Protein 5AWE (pdb70)

Secondary structure (DSSP, 8-state):
-GGG--BS-----TTSBHHHHHHHHHHHT-SEEE--TTS---EEEHHHHHT----S---HHHHH-BGGG---SPP---TTS-HHHHHH--TT--SEEE--TTS--BEEEHHHHHHHHHHHTTTTS-SEEEEEEEESSTTTTT--TTSTTSEE----EEEEETTEEEE--EESTTGGGHHHHHHHTT-EEEEEEE-

InterPro domains:
  IPR000644 CBS domain [PF00571] (3-56)
  IPR000644 CBS domain [PF00571] (77-131)
  IPR000644 CBS domain [PS51371] (7-63)
  IPR000644 CBS domain [PS51371] (81-138)
  IPR000644 CBS domain [SM00116] (10-57)
  IPR000644 CBS domain [SM00116] (84-131)
  IPR046342 CBS domain superfamily [G3DSA:3.10.580.10] (1-140)
  IPR046342 CBS domain superfamily [SSF54631] (1-132)
  IPR051462 CBS domain-containing protein [PTHR48108] (2-133)

Structure (mmCIF, N/CA/C/O backbone):
data_5AWE
#
_entry.id   5AWE
#
_cell.length_a   90.800
_cell.length_b   90.800
_cell.length_c   89.750
_cell.angle_alpha   90.00
_cell.angle_beta   90.00
_cell.angle_gamma   120.00
#
_symmetry.space_group_name_H-M   'P 62 2 2'
#
loop_
_entity.id
_entity.type
_entity.pdbx_description
1 polymer 'Putative acetoin utilization protein, acetoin dehydrogenase'
2 water water
#
loop_
_atom_site.group_PDB
_atom_site.id
_atom_site.type_symbol
_atom_site.label_atom_id
_atom_site.label_alt_id
_atom_site.label_comp_id
_atom_site.label_asym_id
_atom_site.label_entity_id
_atom_site.label_seq_id
_atom_site.pdbx_PDB_ins_code
_atom_site.Cartn_x
_atom_site.Cartn_y
_atom_site.Cartn_z
_atom_site.occupancy
_atom_site.B_iso_or_equiv
_atom_site.auth_seq_id
_atom_site.auth_comp_id
_atom_site.auth_asym_id
_atom_site.auth_atom_id
_atom_site.pdbx_PDB_model_num
ATOM 9 N N . LEU A 1 2 ? 37.497 6.829 13.966 1.00 31.31 2 LEU A N 1
ATOM 10 C CA . LEU A 1 2 ? 38.692 6.609 14.760 1.00 29.41 2 LEU A CA 1
ATOM 11 C C . LEU A 1 2 ? 39.728 7.693 14.461 1.00 27.69 2 LEU A C 1
ATOM 12 O O . LEU A 1 2 ? 39.661 8.356 13.429 1.00 26.00 2 LEU A O 1
ATOM 17 N N . VAL A 1 3 ? 40.683 7.873 15.368 1.00 27.63 3 VAL A N 1
ATOM 18 C CA . VAL A 1 3 ? 41.802 8.773 15.116 1.00 27.73 3 VAL A CA 1
ATOM 19 C C . VAL A 1 3 ? 42.564 8.315 13.872 1.00 29.73 3 VAL A C 1
ATOM 20 O O . VAL A 1 3 ? 42.907 9.131 13.011 1.00 29.17 3 VAL A O 1
ATOM 24 N N . ARG A 1 4 ? 42.801 7.003 13.783 1.00 30.49 4 ARG A N 1
ATOM 25 C CA . ARG A 1 4 ? 43.388 6.371 12.597 1.00 31.40 4 ARG A CA 1
ATOM 26 C C . ARG A 1 4 ? 42.875 6.928 11.275 1.00 30.81 4 ARG A C 1
ATOM 27 O O . ARG A 1 4 ? 43.654 7.144 10.356 1.00 31.58 4 ARG A O 1
ATOM 35 N N . ASP A 1 5 ? 41.566 7.138 11.169 1.00 29.49 5 ASP A N 1
ATOM 36 C CA . ASP A 1 5 ? 40.965 7.435 9.876 1.00 29.91 5 ASP A CA 1
ATOM 37 C C . ASP A 1 5 ? 41.220 8.859 9.438 1.00 30.80 5 ASP A C 1
ATOM 38 O O . ASP A 1 5 ? 40.918 9.225 8.297 1.00 30.88 5 ASP A O 1
ATOM 43 N N . TRP A 1 6 ? 41.761 9.674 10.338 1.00 29.85 6 TRP A N 1
ATOM 44 C CA . TRP A 1 6 ? 41.921 11.083 10.027 1.00 30.03 6 TRP A CA 1
ATOM 45 C C . TRP A 1 6 ? 43.326 11.615 10.271 1.00 30.97 6 TRP A C 1
ATOM 46 O O . TRP A 1 6 ? 43.663 12.718 9.821 1.00 31.04 6 TRP A O 1
ATOM 65 N N . THR A 1 8 ? 47.434 12.113 10.042 1.00 35.19 8 THR A N 1
ATOM 66 C CA . THR A 1 8 ? 48.502 12.049 9.049 1.00 36.23 8 THR A CA 1
ATOM 67 C C . THR A 1 8 ? 49.546 11.038 9.514 1.00 36.79 8 THR A C 1
ATOM 68 O O . THR A 1 8 ? 50.069 11.141 10.624 1.00 36.34 8 THR A O 1
ATOM 72 N N . LYS A 1 9 ? 49.846 10.061 8.668 1.00 38.19 9 LYS A N 1
ATOM 73 C CA . LYS A 1 9 ? 50.765 8.997 9.053 1.00 41.59 9 LYS A CA 1
ATOM 74 C C . LYS A 1 9 ? 52.225 9.403 8.856 1.00 42.22 9 LYS A C 1
ATOM 75 O O . LYS A 1 9 ? 52.534 10.295 8.057 1.00 42.37 9 LYS A O 1
ATOM 81 N N . ASP A 1 10 ? 53.113 8.749 9.602 1.00 42.50 10 ASP A N 1
ATOM 82 C CA . ASP A 1 10 ? 54.557 8.937 9.449 1.00 43.33 10 ASP A CA 1
ATOM 83 C C . ASP A 1 10 ? 54.981 10.409 9.482 1.00 42.37 10 ASP A C 1
ATOM 84 O O . ASP A 1 10 ? 55.516 10.931 8.502 1.00 43.19 10 ASP A O 1
ATOM 89 N N . PRO A 1 11 ? 54.746 11.096 10.614 1.00 40.13 11 PRO A N 1
ATOM 90 C CA . PRO A 1 11 ? 55.121 12.508 10.726 1.00 38.02 11 PRO A CA 1
ATOM 91 C C . PRO A 1 11 ? 56.629 12.677 10.890 1.00 36.96 11 PRO A C 1
ATOM 92 O O . PRO A 1 11 ? 57.345 11.714 11.180 1.00 36.86 11 PRO A O 1
ATOM 96 N N . VAL A 1 12 ? 57.103 13.902 10.704 1.00 34.86 12 VAL A N 1
ATOM 97 C CA . VAL A 1 12 ? 58.504 14.213 10.929 1.00 35.23 12 VAL A CA 1
ATOM 98 C C . VAL A 1 12 ? 58.755 14.276 12.423 1.00 33.62 12 VAL A C 1
ATOM 99 O O . VAL A 1 12 ? 57.965 14.847 13.163 1.00 34.78 12 VAL A O 1
ATOM 103 N N . VAL A 1 13 ? 59.846 13.680 12.874 1.00 31.25 13 VAL A N 1
ATOM 104 C CA . VAL A 1 13 ? 60.189 13.771 14.277 1.00 30.79 13 VAL A CA 1
ATOM 105 C C . VAL A 1 13 ? 61.572 14.376 14.383 1.00 30.83 13 VAL A C 1
ATOM 106 O O . VAL A 1 13 ? 62.229 14.623 13.380 1.00 32.40 13 VAL A O 1
ATOM 110 N N . VAL A 1 14 ? 62.012 14.623 15.603 1.00 30.70 14 VAL A N 1
ATOM 111 C CA . VAL A 1 14 ? 63.253 15.326 15.808 1.00 31.01 14 VAL A CA 1
ATOM 112 C C . VAL A 1 14 ? 63.834 14.746 17.094 1.00 31.26 14 VAL A C 1
ATOM 113 O O . VAL A 1 14 ? 63.140 14.021 17.815 1.00 30.86 14 VAL A O 1
ATOM 117 N N . ALA A 1 15 ? 65.103 15.036 17.365 1.00 30.76 15 ALA A N 1
ATOM 118 C CA . ALA A 1 15 ? 65.750 14.562 18.584 1.00 30.34 15 ALA A CA 1
ATOM 119 C C . ALA A 1 15 ? 66.013 15.743 19.521 1.00 30.46 15 ALA A C 1
ATOM 120 O O . ALA A 1 15 ? 66.201 16.872 19.073 1.00 30.33 15 ALA A O 1
ATOM 122 N N . PRO A 1 16 ? 66.044 15.488 20.838 1.00 30.36 16 PRO A N 1
ATOM 123 C CA . PRO A 1 16 ? 66.279 16.537 21.837 1.00 30.97 16 PRO A CA 1
ATOM 124 C C . PRO A 1 16 ? 67.511 17.412 21.570 1.00 32.99 16 PRO A C 1
ATOM 125 O O . PRO A 1 16 ? 67.520 18.603 21.898 1.00 33.02 16 PRO A O 1
ATOM 129 N N . ASP A 1 17 ? 68.548 16.822 20.986 1.00 33.33 17 ASP A N 1
ATOM 130 C CA . ASP A 1 17 ? 69.787 17.547 20.744 1.00 34.17 17 ASP A CA 1
ATOM 131 C C . ASP A 1 17 ? 69.770 18.234 19.390 1.00 33.75 17 ASP A C 1
ATOM 132 O O . ASP A 1 17 ? 70.726 18.910 19.021 1.00 34.85 17 ASP A O 1
ATOM 137 N N . THR A 1 18 ? 68.686 18.059 18.646 1.00 32.06 18 THR A N 1
ATOM 138 C CA . THR A 1 18 ? 68.483 18.838 17.429 1.00 32.55 18 THR A CA 1
ATOM 139 C C . THR A 1 18 ? 68.532 20.329 17.783 1.00 32.68 18 THR A C 1
ATOM 140 O O . THR A 1 18 ? 67.899 20.766 18.744 1.00 32.29 18 THR A O 1
ATOM 144 N N . PRO A 1 19 ? 69.294 21.127 17.016 1.00 32.61 19 PRO A N 1
ATOM 145 C CA . PRO A 1 19 ? 69.372 22.563 17.315 1.00 32.42 19 PRO A CA 1
ATOM 146 C C . PRO A 1 19 ? 68.038 23.228 17.000 1.00 32.50 19 PRO A C 1
ATOM 147 O O . PRO A 1 19 ? 67.408 22.908 15.990 1.00 32.05 19 PRO A O 1
ATOM 151 N N . VAL A 1 20 ? 67.613 24.149 17.860 1.00 32.35 20 VAL A N 1
ATOM 152 C CA . VAL A 1 20 ? 66.345 24.837 17.678 1.00 33.59 20 VAL A CA 1
ATOM 153 C C . VAL A 1 20 ? 66.183 25.362 16.255 1.00 34.88 20 VAL A C 1
ATOM 154 O O . VAL A 1 20 ? 65.115 25.216 15.654 1.00 34.81 20 VAL A O 1
ATOM 158 N N . LEU A 1 21 ? 67.237 25.961 15.705 1.00 35.60 21 LEU A N 1
ATOM 159 C CA . LEU A 1 21 ? 67.115 26.594 14.394 1.00 37.45 21 LEU A CA 1
ATOM 160 C C . LEU A 1 21 ? 67.035 25.587 13.254 1.00 37.17 21 LEU A C 1
ATOM 161 O O . LEU A 1 21 ? 66.511 25.892 12.184 1.00 36.83 21 LEU A O 1
ATOM 166 N N . GLU A 1 22 ? 67.541 24.383 13.484 1.00 37.83 22 GLU A N 1
ATOM 167 C CA . GLU A 1 22 ? 67.419 23.334 12.488 1.00 39.50 22 GLU A CA 1
ATOM 168 C C . GLU A 1 22 ? 65.994 22.798 12.501 1.00 39.27 22 GLU A C 1
ATOM 169 O O . GLU A 1 22 ? 65.411 22.528 11.451 1.00 40.28 22 GLU A O 1
ATOM 175 N N . ALA A 1 23 ? 65.428 22.655 13.695 1.00 38.46 23 ALA A N 1
ATOM 176 C CA . ALA A 1 23 ? 64.058 22.182 13.830 1.00 36.86 23 ALA A CA 1
ATOM 177 C C . ALA A 1 23 ? 63.116 23.118 13.084 1.00 36.74 23 ALA A C 1
ATOM 178 O O . ALA A 1 23 ? 62.219 22.670 12.375 1.00 36.35 23 ALA A O 1
ATOM 180 N N . ILE A 1 24 ? 63.339 24.420 13.236 1.00 36.29 24 ILE A N 1
ATOM 181 C CA . ILE A 1 24 ? 62.502 25.422 12.590 1.00 37.37 24 ILE A CA 1
ATOM 182 C C . ILE A 1 24 ? 62.477 25.245 11.078 1.00 39.24 24 ILE A C 1
ATOM 183 O O . ILE A 1 24 ? 61.411 25.204 10.464 1.00 39.12 24 ILE A O 1
ATOM 188 N N . ARG A 1 25 ? 63.655 25.141 10.479 1.00 41.50 25 ARG A N 1
ATOM 189 C CA . ARG A 1 25 ? 63.753 25.012 9.036 1.00 44.92 25 ARG A CA 1
ATOM 190 C C . ARG A 1 25 ? 63.085 23.719 8.565 1.00 45.90 25 ARG A C 1
ATOM 191 O O . ARG A 1 25 ? 62.467 23.676 7.500 1.00 46.47 25 ARG A O 1
ATOM 199 N N . LEU A 1 26 ? 63.201 22.666 9.367 1.00 46.56 26 LEU A N 1
ATOM 200 C CA . LEU A 1 26 ? 62.572 21.394 9.037 1.00 46.81 26 LEU A CA 1
ATOM 201 C C . LEU A 1 26 ? 61.049 21.540 8.956 1.00 47.47 26 LEU A C 1
ATOM 202 O O . LEU A 1 26 ? 60.409 20.978 8.067 1.00 48.07 26 LEU A O 1
ATOM 207 N N . LEU A 1 27 ? 60.473 22.304 9.879 1.00 47.58 27 LEU A N 1
ATOM 208 C CA . LEU A 1 27 ? 59.033 22.547 9.882 1.00 48.67 27 LEU A CA 1
ATOM 209 C C . LEU A 1 27 ? 58.590 23.402 8.700 1.00 49.94 27 LEU A C 1
ATOM 210 O O . LEU A 1 27 ? 57.483 23.238 8.187 1.00 50.53 27 LEU A O 1
ATOM 215 N N . LYS A 1 28 ? 59.455 24.315 8.269 1.00 51.33 28 LYS A N 1
ATOM 216 C CA . LYS A 1 28 ? 59.153 25.154 7.117 1.00 52.41 28 LYS A CA 1
ATOM 217 C C . LYS A 1 28 ? 59.051 24.321 5.847 1.00 52.74 28 LYS A C 1
ATOM 218 O O . LYS A 1 28 ? 58.099 24.461 5.081 1.00 52.56 28 LYS A O 1
ATOM 224 N N . GLU A 1 29 ? 60.029 23.448 5.636 1.00 53.47 29 GLU A N 1
ATOM 225 C CA . GLU A 1 29 ? 60.193 22.788 4.347 1.00 55.50 29 GLU A CA 1
ATOM 226 C C . GLU A 1 29 ? 59.333 21.540 4.168 1.00 56.04 29 GLU A C 1
ATOM 227 O O . GLU A 1 29 ? 59.296 20.957 3.082 1.00 56.32 29 GLU A O 1
ATOM 233 N N . LYS A 1 30 ? 58.641 21.131 5.226 1.00 56.76 30 LYS A N 1
ATOM 234 C CA . LYS A 1 30 ? 57.794 19.945 5.155 1.00 56.48 30 LYS A CA 1
ATOM 235 C C . LYS A 1 30 ? 56.343 20.222 5.533 1.00 56.61 30 LYS A C 1
ATOM 236 O O . LYS A 1 30 ? 55.508 19.318 5.524 1.00 57.02 30 LYS A O 1
ATOM 242 N N . GLY A 1 31 ? 56.049 21.478 5.861 1.00 56.27 31 GLY A N 1
ATOM 243 C CA . GLY A 1 31 ? 54.668 21.923 5.925 1.00 54.88 31 GLY A CA 1
ATOM 244 C C . GLY A 1 31 ? 53.950 21.655 7.233 1.00 54.06 31 GLY A C 1
ATOM 245 O O . GLY A 1 31 ? 52.745 21.883 7.333 1.00 54.07 31 GLY A O 1
ATOM 246 N N . PHE A 1 32 ? 54.681 21.175 8.237 1.00 53.17 32 PHE A N 1
ATOM 247 C CA . PHE A 1 32 ? 54.099 20.893 9.548 1.00 51.38 32 PHE A CA 1
ATOM 248 C C . PHE A 1 32 ? 54.279 22.073 10.500 1.00 49.57 32 PHE A C 1
ATOM 249 O O . PHE A 1 32 ? 54.844 23.103 10.124 1.00 49.48 32 PHE A O 1
ATOM 257 N N . ARG A 1 33 ? 53.788 21.926 11.728 1.00 47.43 33 ARG A N 1
ATOM 258 C CA . ARG A 1 33 ? 53.752 23.040 12.671 1.00 43.65 33 ARG A CA 1
ATOM 259 C C . ARG A 1 33 ? 54.064 22.567 14.087 1.00 40.70 33 ARG A C 1
ATOM 260 O O . ARG A 1 33 ? 54.368 23.361 14.972 1.00 39.56 33 ARG A O 1
ATOM 268 N N . ARG A 1 34 ? 53.977 21.265 14.306 1.00 37.82 34 ARG A N 1
ATOM 269 C CA . ARG A 1 34 ? 54.447 20.705 15.555 1.00 35.24 34 ARG A CA 1
ATOM 270 C C . ARG A 1 34 ? 55.355 19.514 15.285 1.00 33.25 34 ARG A C 1
ATOM 271 O O . ARG A 1 34 ? 55.268 18.870 14.244 1.00 32.41 34 ARG A O 1
ATOM 279 N N . LEU A 1 35 ? 56.240 19.237 16.229 1.00 31.80 35 LEU A N 1
ATOM 280 C CA . LEU A 1 35 ? 57.306 18.280 16.000 1.00 30.45 35 LEU A CA 1
ATOM 281 C C . LEU A 1 35 ? 57.487 17.391 17.224 1.00 28.26 35 LEU A C 1
ATOM 282 O O . LEU A 1 35 ? 58.063 17.812 18.229 1.00 28.61 35 LEU A O 1
ATOM 287 N N . PRO A 1 36 ? 56.975 16.155 17.167 1.00 26.29 36 PRO A N 1
ATOM 288 C CA . PRO A 1 36 ? 57.144 15.282 18.332 1.00 26.13 36 PRO A CA 1
ATOM 289 C C . PRO A 1 36 ? 58.635 15.010 18.474 1.00 25.73 36 PRO A C 1
ATOM 290 O O . PRO A 1 36 ? 59.352 15.034 17.479 1.00 24.89 36 PRO A O 1
ATOM 294 N N . VAL A 1 37 ? 59.102 14.784 19.698 1.00 25.11 37 VAL A N 1
ATOM 295 C CA . VAL A 1 37 ? 60.524 14.574 19.935 1.00 25.70 37 VAL A CA 1
ATOM 296 C C . VAL A 1 37 ? 60.823 13.151 20.409 1.00 26.67 37 VAL A C 1
ATOM 297 O O . VAL A 1 37 ? 60.411 12.754 21.499 1.00 25.99 37 VAL A O 1
ATOM 309 N N . GLU A 1 39 ? 63.410 9.980 21.497 1.00 31.40 39 GLU A N 1
ATOM 310 C CA . GLU A 1 39 ? 64.698 9.596 22.054 1.00 33.49 39 GLU A CA 1
ATOM 311 C C . GLU A 1 39 ? 64.609 8.166 22.591 1.00 34.33 39 GLU A C 1
ATOM 312 O O . GLU A 1 39 ? 63.618 7.790 23.221 1.00 33.80 39 GLU A O 1
ATOM 318 N N . GLY A 1 40 ? 65.644 7.372 22.344 1.00 33.94 40 GLY A N 1
ATOM 319 C CA . GLY A 1 40 ? 65.616 5.995 22.796 1.00 34.60 40 GLY A CA 1
ATOM 320 C C . GLY A 1 40 ? 64.423 5.263 22.211 1.00 35.02 40 GLY A C 1
ATOM 321 O O . GLY A 1 40 ? 63.965 4.259 22.756 1.00 33.73 40 GLY A O 1
ATOM 322 N N . GLY A 1 41 ? 63.912 5.777 21.097 1.00 35.20 41 GLY A N 1
ATOM 323 C CA . GLY A 1 41 ? 62.752 5.171 20.470 1.00 35.88 41 GLY A CA 1
ATOM 324 C C . GLY A 1 41 ? 61.465 5.413 21.240 1.00 35.78 41 GLY A C 1
ATOM 325 O O . GLY A 1 41 ? 60.453 4.763 20.985 1.00 37.39 41 GLY A O 1
ATOM 326 N N . ARG A 1 42 ? 61.494 6.340 22.188 1.00 34.46 42 ARG A N 1
ATOM 327 C CA . ARG A 1 42 ? 60.275 6.718 22.880 1.00 34.10 42 ARG A CA 1
ATOM 328 C C . ARG A 1 42 ? 59.981 8.218 22.744 1.00 31.97 42 ARG A C 1
ATOM 329 O O . ARG A 1 42 ? 60.880 9.017 22.489 1.00 30.36 42 ARG A O 1
ATOM 337 N N . LEU A 1 43 ? 58.713 8.586 22.897 1.00 30.12 43 LEU A N 1
ATOM 338 C CA . LEU A 1 43 ? 58.295 9.979 22.808 1.00 28.04 43 LEU A CA 1
ATOM 339 C C . LEU A 1 43 ? 58.649 10.708 24.099 1.00 27.14 43 LEU A C 1
ATOM 340 O O . LEU A 1 43 ? 58.145 10.363 25.162 1.00 26.60 43 LEU A O 1
ATOM 345 N N . VAL A 1 44 ? 59.516 11.713 24.020 1.00 26.47 44 VAL A N 1
ATOM 346 C CA . VAL A 1 44 ? 59.992 12.364 25.239 1.00 26.26 44 VAL A CA 1
ATOM 347 C C . VAL A 1 44 ? 59.611 13.834 25.335 1.00 26.02 44 VAL A C 1
ATOM 348 O O . VAL A 1 44 ? 59.930 14.503 26.317 1.00 27.36 44 VAL A O 1
ATOM 352 N N . GLY A 1 45 ? 58.932 14.340 24.315 1.00 25.84 45 GLY A N 1
ATOM 353 C CA . GLY A 1 45 ? 58.580 15.747 24.311 1.00 24.31 45 GLY A CA 1
ATOM 354 C C . GLY A 1 45 ? 57.925 16.192 23.026 1.00 23.49 45 GLY A C 1
ATOM 355 O O . GLY A 1 45 ? 57.841 15.435 22.063 1.00 22.88 45 GLY A O 1
ATOM 356 N N . LEU A 1 46 ? 57.458 17.435 23.011 1.00 24.68 46 LEU A N 1
ATOM 357 C CA . LEU A 1 46 ? 56.765 17.979 21.853 1.00 24.67 46 LEU A CA 1
ATOM 358 C C . LEU A 1 46 ? 57.071 19.461 21.693 1.00 25.71 46 LEU A C 1
ATOM 359 O O . LEU A 1 46 ? 57.129 20.205 22.678 1.00 24.58 46 LEU A O 1
ATOM 364 N N . VAL A 1 47 ? 57.272 19.879 20.445 1.00 26.07 47 VAL A N 1
ATOM 365 C CA . VAL A 1 47 ? 57.577 21.269 20.138 1.00 26.98 47 VAL A CA 1
ATOM 366 C C . VAL A 1 47 ? 56.715 21.779 18.990 1.00 27.02 47 VAL A C 1
ATOM 367 O O . VAL A 1 47 ? 56.514 21.076 17.994 1.00 27.37 47 VAL A O 1
ATOM 371 N N . THR A 1 48 ? 56.210 23.000 19.133 1.00 26.90 48 THR A N 1
ATOM 372 C CA . THR A 1 48 ? 55.545 23.685 18.031 1.00 28.40 48 THR A CA 1
ATOM 373 C C . THR A 1 48 ? 56.458 24.730 17.383 1.00 30.21 48 THR A C 1
ATOM 374 O O . THR A 1 48 ? 57.506 25.090 17.927 1.00 29.59 48 THR A O 1
ATOM 378 N N . ASP A 1 49 ? 56.042 25.217 16.219 1.00 31.42 49 ASP A N 1
ATOM 379 C CA . ASP A 1 49 ? 56.742 26.295 15.538 1.00 32.59 49 ASP A CA 1
ATOM 380 C C . ASP A 1 49 ? 56.785 27.520 16.448 1.00 34.27 49 ASP A C 1
ATOM 381 O O . ASP A 1 49 ? 57.805 28.211 16.520 1.00 35.30 49 ASP A O 1
ATOM 386 N N . LYS A 1 50 ? 55.686 27.784 17.150 1.00 33.64 50 LYS A N 1
ATOM 387 C CA . LYS A 1 50 ? 55.661 28.870 18.126 1.00 34.82 50 LYS A CA 1
ATOM 388 C C . LYS A 1 50 ? 56.729 28.700 19.206 1.00 34.87 50 LYS A C 1
ATOM 389 O O . LYS A 1 50 ? 57.569 29.580 19.394 1.00 35.02 50 LYS A O 1
ATOM 395 N N . ASP A 1 51 ? 56.687 27.575 19.919 1.00 34.37 51 ASP A N 1
ATOM 396 C CA . ASP A 1 51 ? 57.712 27.246 20.911 1.00 35.35 51 ASP A CA 1
ATOM 397 C C . ASP A 1 51 ? 59.123 27.582 20.401 1.00 34.55 51 ASP A C 1
ATOM 398 O O . ASP A 1 51 ? 59.910 28.217 21.102 1.00 33.64 51 ASP A O 1
ATOM 403 N N . LEU A 1 52 ? 59.436 27.147 19.183 1.00 33.25 52 LEU A N 1
ATOM 404 C CA . LEU A 1 52 ? 60.75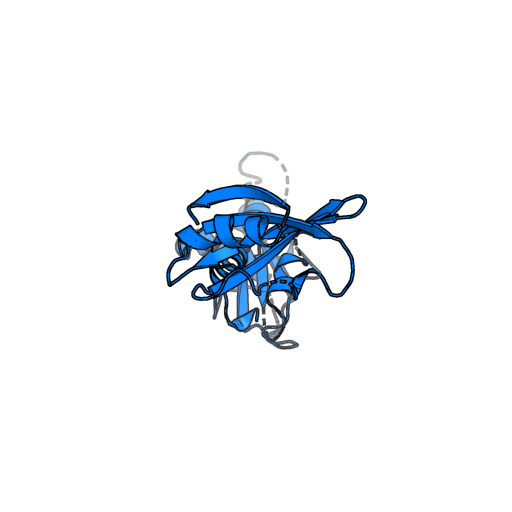7 27.369 18.611 1.00 34.45 52 LEU A CA 1
ATOM 405 C C . LEU A 1 52 ? 61.037 28.854 18.364 1.00 34.99 52 LEU A C 1
ATOM 406 O O . LEU A 1 52 ? 62.106 29.354 18.704 1.00 34.32 52 LEU A O 1
ATOM 411 N N . LYS A 1 53 ? 60.066 29.547 17.774 1.00 36.41 53 LYS A N 1
ATOM 412 C CA . LYS A 1 53 ? 60.184 30.970 17.468 1.00 37.47 53 LYS A CA 1
ATOM 413 C C . LYS A 1 53 ? 60.268 31.844 18.720 1.00 39.16 53 LYS A C 1
ATOM 414 O O . LYS A 1 53 ? 61.052 32.791 18.763 1.00 39.03 53 LYS A O 1
ATOM 420 N N . ASP A 1 54 ? 59.459 31.533 19.730 1.00 40.42 54 ASP A N 1
ATOM 421 C CA . ASP A 1 54 ? 59.399 32.353 20.940 1.00 43.28 54 ASP A CA 1
ATOM 422 C C . ASP A 1 54 ? 60.476 31.978 21.952 1.00 44.36 54 ASP A C 1
ATOM 423 O O . ASP A 1 54 ? 60.499 32.504 23.067 1.00 43.97 54 ASP A O 1
ATOM 428 N N . ALA A 1 55 ? 61.361 31.065 21.561 1.00 45.42 55 ALA A N 1
ATOM 429 C CA . ALA A 1 55 ? 62.434 30.615 22.439 1.00 48.09 55 ALA A CA 1
ATOM 430 C C . ALA A 1 55 ? 63.204 31.805 22.995 1.00 50.30 55 ALA A C 1
ATOM 431 O O . ALA A 1 55 ? 63.603 32.694 22.245 1.00 49.93 55 ALA A O 1
ATOM 441 N N . PRO A 1 57 ? 66.624 32.262 25.330 1.00 58.75 57 PRO A N 1
ATOM 442 C CA . PRO A 1 57 ? 67.798 31.697 26.013 1.00 59.10 57 PRO A CA 1
ATOM 443 C C . PRO A 1 57 ? 67.898 32.083 27.488 1.00 59.55 57 PRO A C 1
ATOM 444 O O . PRO A 1 57 ? 68.582 31.347 28.235 1.00 60.07 57 PRO A O 1
ATOM 448 N N . LEU A 1 63 ? 71.932 41.244 27.017 1.00 49.30 63 LEU A N 1
ATOM 449 C CA . LEU A 1 63 ? 72.440 40.650 25.747 1.00 49.31 63 LEU A CA 1
ATOM 450 C C . LEU A 1 63 ? 72.437 41.658 24.607 1.00 48.96 63 LEU A C 1
ATOM 451 O O . LEU A 1 63 ? 71.547 42.505 24.515 1.00 49.04 63 LEU A O 1
ATOM 456 N N . SER A 1 64 ? 73.432 41.542 23.732 1.00 48.56 64 SER A N 1
ATOM 457 C CA . SER A 1 64 ? 73.431 42.244 22.454 1.00 46.84 64 SER A CA 1
ATOM 458 C C . SER A 1 64 ? 72.808 41.351 21.388 1.00 46.33 64 SER A C 1
ATOM 459 O O . SER A 1 64 ? 72.388 40.225 21.673 1.00 45.91 64 SER A O 1
ATOM 462 N N . VAL A 1 65 ? 72.765 41.853 20.157 1.00 45.04 65 VAL A N 1
ATOM 463 C CA . VAL A 1 65 ? 72.202 41.100 19.048 1.00 44.20 65 VAL A CA 1
ATOM 464 C C . VAL A 1 65 ? 72.932 39.779 18.787 1.00 44.66 65 VAL A C 1
ATOM 465 O O . VAL A 1 65 ? 72.301 38.802 18.383 1.00 43.86 65 VAL A O 1
ATOM 469 N N . TRP A 1 66 ? 74.246 39.737 19.015 1.00 45.43 66 TRP A N 1
ATOM 470 C CA . TRP A 1 66 ? 75.000 38.494 18.804 1.00 46.77 66 TRP A CA 1
ATOM 471 C C . TRP A 1 66 ? 75.077 37.560 19.978 1.00 46.33 66 TRP A C 1
ATOM 472 O O . TRP A 1 66 ? 75.172 36.356 19.790 1.00 47.09 66 TRP A O 1
ATOM 483 N N . GLU A 1 67 ? 75.076 38.096 21.189 1.00 46.20 67 GLU A N 1
ATOM 484 C CA . GLU A 1 67 ? 75.035 37.221 22.342 1.00 47.36 67 GLU A CA 1
ATOM 485 C C . GLU A 1 67 ? 73.746 36.423 22.177 1.00 46.78 67 GLU A C 1
ATOM 486 O O . GLU A 1 67 ? 73.740 35.196 22.279 1.00 45.81 67 GLU A O 1
ATOM 500 N N . ASN A 1 69 ? 72.015 36.007 19.316 1.00 42.90 69 ASN A N 1
ATOM 501 C CA . ASN A 1 69 ? 72.119 35.214 18.099 1.00 40.94 69 ASN A CA 1
ATOM 502 C C . ASN A 1 69 ? 72.959 33.953 18.332 1.00 39.75 69 ASN A C 1
ATOM 503 O O . ASN A 1 69 ? 72.642 32.876 17.835 1.00 39.06 69 ASN A O 1
ATOM 508 N N . TYR A 1 70 ? 74.033 34.107 19.095 1.00 38.82 70 TYR A N 1
ATOM 509 C CA . TYR A 1 70 ? 74.919 33.010 19.438 1.00 38.59 70 TYR A CA 1
ATOM 510 C C . TYR A 1 70 ? 74.158 32.025 20.310 1.00 38.20 70 TYR A C 1
ATOM 511 O O . TYR A 1 70 ? 74.331 30.809 20.207 1.00 38.86 70 TYR A O 1
ATOM 520 N N . LEU A 1 71 ? 73.309 32.562 21.175 1.00 38.01 71 LEU A N 1
ATOM 521 C CA . LEU A 1 71 ? 72.560 31.732 22.098 1.00 36.65 71 LEU A CA 1
ATOM 522 C C . LEU A 1 71 ? 71.482 30.899 21.407 1.00 35.01 71 LEU A C 1
ATOM 523 O O . LEU A 1 71 ? 71.315 29.722 21.732 1.00 34.33 71 LEU A O 1
ATOM 528 N N . LEU A 1 72 ? 70.767 31.497 20.455 1.00 33.21 72 LEU A N 1
ATOM 529 C CA . LEU A 1 72 ? 69.758 30.762 19.695 1.00 33.16 72 LEU A CA 1
ATOM 530 C C . LEU A 1 72 ? 70.447 29.665 18.896 1.00 33.18 72 LEU A C 1
ATOM 531 O O . LEU A 1 72 ? 69.954 28.545 18.797 1.00 33.37 72 LEU A O 1
ATOM 536 N N . ALA A 1 73 ? 71.607 30.002 18.344 1.00 34.44 73 ALA A N 1
ATOM 537 C CA . ALA A 1 73 ? 72.349 29.098 17.477 1.00 33.66 73 ALA A CA 1
ATOM 538 C C . ALA A 1 73 ? 72.667 27.796 18.190 1.00 33.82 73 ALA A C 1
ATOM 539 O O . ALA A 1 73 ? 72.775 26.746 17.556 1.00 34.73 73 ALA A O 1
ATOM 541 N N . LYS A 1 74 ? 72.813 27.861 19.509 1.00 32.98 74 LYS A N 1
ATOM 542 C CA . LYS A 1 74 ? 73.207 26.688 20.274 1.00 32.93 74 LYS A CA 1
ATOM 543 C C . LYS A 1 74 ? 72.088 26.096 21.136 1.00 32.76 74 LYS A C 1
ATOM 544 O O . LYS A 1 74 ? 72.237 25.008 21.696 1.00 32.87 74 LYS A O 1
ATOM 550 N N . LEU A 1 75 ? 70.969 26.803 21.245 1.00 31.20 75 LEU A N 1
ATOM 551 C CA . LEU A 1 75 ? 69.833 26.273 21.992 1.00 31.24 75 LEU A CA 1
ATOM 552 C C . LEU A 1 75 ? 69.348 24.988 21.310 1.00 30.19 75 LEU A C 1
ATOM 553 O O . LEU A 1 75 ? 69.220 24.939 20.086 1.00 29.16 75 LEU A O 1
ATOM 558 N N . THR A 1 76 ? 69.096 23.950 22.106 1.00 30.33 76 THR A N 1
ATOM 559 C CA . THR A 1 76 ? 68.621 22.669 21.576 1.00 29.55 76 THR A CA 1
ATOM 560 C C . THR A 1 76 ? 67.139 22.436 21.867 1.00 28.81 76 THR A C 1
ATOM 561 O O . THR A 1 76 ? 66.583 23.011 22.801 1.00 28.26 76 THR A O 1
ATOM 565 N N . VAL A 1 77 ? 66.515 21.581 21.061 1.00 28.97 77 VAL A N 1
ATOM 566 C CA . VAL A 1 77 ? 65.105 21.216 21.228 1.00 29.12 77 VAL A CA 1
ATOM 567 C C . VAL A 1 77 ? 64.762 20.786 22.656 1.00 29.25 77 VAL A C 1
ATOM 568 O O . VAL A 1 77 ? 63.670 21.067 23.154 1.00 27.46 77 VAL A O 1
ATOM 572 N N . ARG A 1 78 ? 65.704 20.118 23.316 1.00 30.93 78 ARG A N 1
ATOM 573 C CA . ARG A 1 78 ? 65.481 19.625 24.668 1.00 32.28 78 ARG A CA 1
ATOM 574 C C . ARG A 1 78 ? 65.124 20.737 25.647 1.00 32.82 78 ARG A C 1
ATOM 575 O O . ARG A 1 78 ? 64.364 20.517 26.584 1.00 32.53 78 ARG A O 1
ATOM 583 N N . GLU A 1 79 ? 65.668 21.929 25.418 1.00 33.84 79 GLU A N 1
ATOM 584 C CA . GLU A 1 79 ? 65.520 23.043 26.350 1.00 34.61 79 GLU A CA 1
ATOM 585 C C . GLU A 1 79 ? 64.193 23.777 26.198 1.00 34.63 79 GLU A C 1
ATOM 586 O O . GLU A 1 79 ? 63.836 24.610 27.035 1.00 35.21 79 GLU A O 1
ATOM 592 N N . VAL A 1 80 ? 63.458 23.473 25.134 1.00 32.91 80 VAL A N 1
ATOM 593 C CA . VAL A 1 80 ? 62.201 24.168 24.874 1.00 30.45 80 VAL A CA 1
ATOM 594 C C . VAL A 1 80 ? 61.011 23.227 24.674 1.00 28.31 80 VAL A C 1
ATOM 595 O O . VAL A 1 80 ? 59.876 23.682 24.546 1.00 27.87 80 VAL A O 1
ATOM 607 N N . ALA A 1 82 ? 57.995 20.485 25.279 1.00 22.24 82 ALA A N 1
ATOM 608 C CA . ALA A 1 82 ? 56.976 20.391 26.318 1.00 21.75 82 ALA A CA 1
ATOM 609 C C . ALA A 1 82 ? 56.830 18.952 26.758 1.00 23.13 82 ALA A C 1
ATOM 610 O O . ALA A 1 82 ? 56.917 18.035 25.938 1.00 21.05 82 ALA A O 1
ATOM 612 N N . ARG A 1 83 ? 56.619 18.759 28.055 1.00 23.56 83 ARG A N 1
ATOM 613 C CA . ARG A 1 83 ? 56.208 17.466 28.572 1.00 26.43 83 ARG A CA 1
ATOM 614 C C . ARG A 1 83 ? 55.467 17.607 29.899 1.00 28.37 83 ARG A C 1
ATOM 615 O O . ARG A 1 83 ? 55.557 18.630 30.577 1.00 29.00 83 ARG A O 1
ATOM 623 N N . PRO A 1 84 ? 54.692 16.582 30.268 1.00 29.31 84 PRO A N 1
ATOM 624 C CA . PRO A 1 84 ? 54.538 15.366 29.459 1.00 30.14 84 PRO A CA 1
ATOM 625 C C . PRO A 1 84 ? 53.660 15.649 28.235 1.00 30.43 84 PRO A C 1
ATOM 626 O O . PRO A 1 84 ? 52.825 16.556 28.259 1.00 30.49 84 PRO A O 1
ATOM 630 N N . VAL A 1 85 ? 53.859 14.889 27.163 1.00 30.79 85 VAL A N 1
ATOM 631 C CA . VAL A 1 85 ? 53.110 15.115 25.929 1.00 31.70 85 VAL A CA 1
ATOM 632 C C . VAL A 1 85 ? 51.713 14.501 26.010 1.00 31.64 85 VAL A C 1
ATOM 633 O O . VAL A 1 85 ? 51.558 13.357 26.425 1.00 32.53 85 VAL A O 1
ATOM 637 N N . VAL A 1 86 ? 50.698 15.260 25.612 1.00 32.14 86 VAL A N 1
ATOM 638 C CA . VAL A 1 86 ? 49.344 14.722 25.560 1.00 33.97 86 VAL A CA 1
ATOM 639 C C . VAL A 1 86 ? 49.151 14.017 24.220 1.00 35.11 86 VAL A C 1
ATOM 640 O O . VAL A 1 86 ? 49.418 14.590 23.162 1.00 35.82 86 VAL A O 1
ATOM 644 N N . THR A 1 87 ? 48.690 12.770 24.271 1.00 35.89 87 THR A N 1
ATOM 645 C CA . THR A 1 87 ? 48.539 11.962 23.068 1.00 35.22 87 THR A CA 1
ATOM 646 C C . THR A 1 87 ? 47.168 11.277 23.011 1.00 35.04 87 THR A C 1
ATOM 647 O O . THR A 1 87 ? 46.418 11.288 23.984 1.00 36.12 87 THR A O 1
ATOM 651 N N . VAL A 1 88 ? 46.847 10.704 21.855 1.00 33.99 88 VAL A N 1
ATOM 652 C CA . VAL A 1 88 ? 45.688 9.830 21.706 1.00 33.62 88 VAL A CA 1
ATOM 653 C C . VAL A 1 88 ? 46.092 8.523 21.045 1.00 33.74 88 VAL A C 1
ATOM 654 O O . VAL A 1 88 ? 47.039 8.481 20.251 1.00 33.82 88 VAL A O 1
ATOM 658 N N . GLU A 1 89 ? 45.360 7.461 21.363 1.00 34.18 89 GLU A N 1
ATOM 659 C CA . GLU A 1 89 ? 45.593 6.164 20.741 1.00 36.00 89 GLU A CA 1
ATOM 660 C C . GLU A 1 89 ? 44.994 6.163 19.341 1.00 35.40 89 GLU A C 1
ATOM 661 O O . GLU A 1 89 ? 43.938 6.745 19.110 1.00 35.20 89 GLU A O 1
ATOM 667 N N . ALA A 1 90 ? 45.677 5.516 18.406 1.00 36.13 90 ALA A N 1
ATOM 668 C CA . ALA A 1 90 ? 45.195 5.436 17.033 1.00 36.86 90 ALA A CA 1
ATOM 669 C C . ALA A 1 90 ? 43.754 4.910 16.983 1.00 36.56 90 ALA A C 1
ATOM 670 O O . ALA A 1 90 ? 42.934 5.390 16.197 1.00 37.43 90 ALA A O 1
ATOM 672 N N . ASP A 1 91 ? 43.453 3.935 17.835 1.00 35.12 91 ASP A N 1
ATOM 673 C CA . ASP A 1 91 ? 42.170 3.243 17.794 1.00 35.11 91 ASP A CA 1
ATOM 674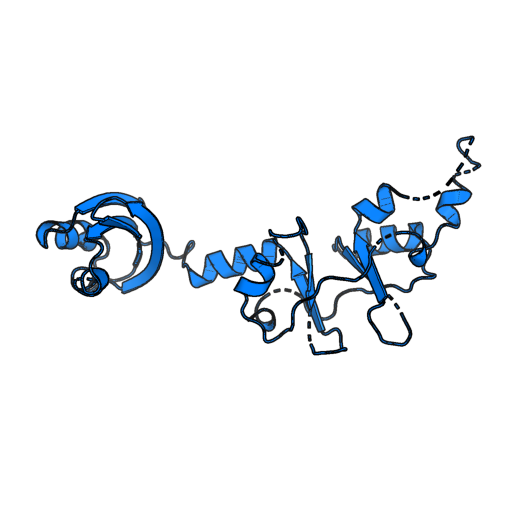 C C . ASP A 1 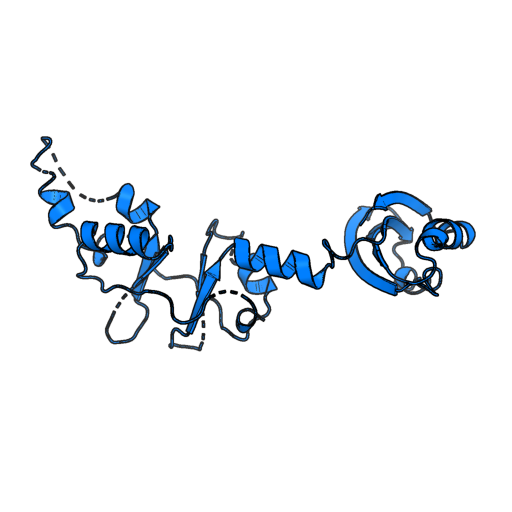91 ? 41.110 3.945 18.616 1.00 33.13 91 ASP A C 1
ATOM 675 O O . ASP A 1 91 ? 40.035 3.403 18.832 1.00 34.54 91 ASP A O 1
ATOM 680 N N . ALA A 1 92 ? 41.412 5.145 19.088 1.00 31.97 92 ALA A N 1
ATOM 681 C CA . ALA A 1 92 ? 40.456 5.895 19.892 1.00 29.30 92 ALA A CA 1
ATOM 682 C C . ALA A 1 92 ? 39.395 6.545 19.016 1.00 28.68 92 ALA A C 1
ATOM 683 O O . ALA A 1 92 ? 39.598 6.744 17.811 1.00 28.51 92 ALA A O 1
ATOM 685 N N . PRO A 1 93 ? 38.227 6.857 19.601 1.00 27.72 93 PRO A N 1
ATOM 686 C CA . PRO A 1 93 ? 37.206 7.496 18.766 1.00 25.66 93 PRO A CA 1
ATOM 687 C C . PRO A 1 93 ? 37.688 8.895 18.387 1.00 24.02 93 PRO A C 1
ATOM 688 O O . PRO A 1 93 ? 38.355 9.566 19.176 1.00 24.13 93 PRO A O 1
ATOM 692 N N . LEU A 1 94 ? 37.366 9.320 17.172 1.00 21.88 94 LEU A N 1
ATOM 693 C CA . LEU A 1 94 ? 37.775 10.622 16.695 1.00 21.15 94 LEU A CA 1
ATOM 694 C C . LEU A 1 94 ? 37.477 11.683 17.764 1.00 22.02 94 LEU A C 1
ATOM 695 O O . LEU A 1 94 ? 38.324 12.539 18.035 1.00 21.06 94 LEU A O 1
ATOM 700 N N . GLU A 1 95 ? 36.302 11.593 18.393 1.00 22.64 95 GLU A N 1
ATOM 701 C CA . GLU A 1 95 ? 35.832 12.611 19.347 1.00 24.55 95 GLU A CA 1
ATOM 702 C C . GLU A 1 95 ? 36.771 12.821 20.542 1.00 25.58 95 GLU A C 1
ATOM 703 O O . GLU A 1 95 ? 36.766 13.887 21.167 1.00 26.23 95 GLU A O 1
ATOM 709 N N . LYS A 1 96 ? 37.573 11.812 20.860 1.00 26.04 96 LYS A N 1
ATOM 710 C CA . LYS A 1 96 ? 38.503 11.916 21.977 1.00 28.59 96 LYS A CA 1
ATOM 711 C C . LYS A 1 96 ? 39.577 12.957 21.664 1.00 28.01 96 LYS A C 1
ATOM 712 O O . LYS A 1 96 ? 39.976 13.739 22.526 1.00 28.90 96 LYS A O 1
ATOM 718 N N . ALA A 1 97 ? 40.032 12.970 20.418 1.00 27.55 97 ALA A N 1
ATOM 719 C CA . ALA A 1 97 ? 41.046 13.921 20.003 1.00 26.94 97 ALA A CA 1
ATOM 720 C C . ALA A 1 97 ? 40.504 15.335 20.161 1.00 27.78 97 ALA A C 1
ATOM 721 O O . ALA A 1 97 ? 41.178 16.202 20.722 1.00 28.48 97 ALA A O 1
ATOM 723 N N . ALA A 1 98 ? 39.286 15.564 19.675 1.00 26.29 98 ALA A N 1
ATOM 724 C CA . ALA A 1 98 ? 38.694 16.898 19.734 1.00 26.83 98 ALA A CA 1
ATOM 725 C C . ALA A 1 98 ? 38.595 17.354 21.182 1.00 25.98 98 ALA A C 1
ATOM 726 O O . ALA A 1 98 ? 38.820 18.526 21.491 1.00 26.16 98 ALA A O 1
ATOM 728 N N . LEU A 1 99 ? 38.265 16.416 22.063 1.00 25.86 99 LEU A N 1
ATOM 729 C CA . LEU A 1 99 ? 38.123 16.719 23.476 1.00 27.31 99 LEU A CA 1
ATOM 730 C C . LEU A 1 99 ? 39.458 17.143 24.054 1.00 28.44 99 LEU A C 1
ATOM 731 O O . LEU A 1 99 ? 39.549 18.178 24.7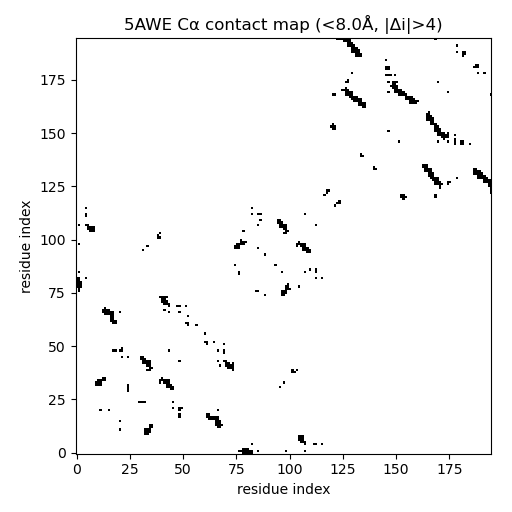14 1.00 27.48 99 LEU A O 1
ATOM 736 N N . LEU A 1 100 ? 40.494 16.353 23.789 1.00 29.11 100 LEU A N 1
ATOM 737 C CA . LEU A 1 100 ? 41.829 16.680 24.268 1.00 31.51 100 LEU A CA 1
ATOM 738 C C . LEU A 1 100 ? 42.304 18.026 23.727 1.00 33.77 100 LEU A C 1
ATOM 739 O O . LEU A 1 100 ? 42.843 18.845 24.475 1.00 34.67 100 LEU A O 1
ATOM 752 N N . GLU A 1 102 ? 40.588 20.629 22.710 1.00 39.85 102 GLU A N 1
ATOM 753 C CA . GLU A 1 102 ? 39.822 21.778 23.193 1.00 41.98 102 GLU A CA 1
ATOM 754 C C . GLU A 1 102 ? 40.079 22.018 24.669 1.00 43.00 102 GLU A C 1
ATOM 755 O O . GLU A 1 102 ? 40.143 23.159 25.120 1.00 42.70 102 GLU A O 1
ATOM 761 N N . GLU A 1 103 ? 40.225 20.934 25.419 1.00 45.12 103 GLU A N 1
ATOM 762 C CA . GLU A 1 103 ? 40.468 21.035 26.847 1.00 47.90 103 GLU A CA 1
ATOM 763 C C . GLU A 1 103 ? 41.765 21.805 27.082 1.00 49.10 103 GLU A C 1
ATOM 764 O O . GLU A 1 103 ? 41.814 22.734 27.892 1.00 49.49 103 GLU A O 1
ATOM 770 N N . ARG A 1 104 ? 42.806 21.428 26.345 1.00 49.23 104 ARG A N 1
ATOM 771 C CA . ARG A 1 104 ? 44.151 21.892 26.639 1.00 48.32 104 ARG A CA 1
ATOM 772 C C . ARG A 1 104 ? 44.694 22.884 25.623 1.00 48.57 104 ARG A C 1
ATOM 773 O O . ARG A 1 104 ? 45.898 23.111 25.559 1.00 49.04 104 ARG A O 1
ATOM 781 N N . LYS A 1 105 ? 43.803 23.476 24.833 1.00 48.52 105 LYS A N 1
ATOM 782 C CA . LYS A 1 105 ? 44.151 24.630 24.006 1.00 48.49 105 LYS A CA 1
ATOM 783 C C . LYS A 1 105 ? 45.041 24.285 22.817 1.00 47.45 105 LYS A C 1
ATOM 784 O O . LYS A 1 105 ? 45.473 25.175 22.084 1.00 47.45 105 LYS A O 1
ATOM 790 N N . ILE A 1 106 ? 45.306 22.996 22.625 1.00 46.01 106 ILE A N 1
ATOM 791 C CA . ILE A 1 106 ? 46.274 22.540 21.631 1.00 45.73 106 ILE A CA 1
ATOM 792 C C . ILE A 1 106 ? 45.673 22.401 20.231 1.00 44.83 106 ILE A C 1
ATOM 793 O O . ILE A 1 106 ? 44.472 22.183 20.078 1.00 44.89 106 ILE A O 1
ATOM 798 N N . GLY A 1 107 ? 46.517 22.514 19.209 1.00 43.31 107 GLY A N 1
ATOM 799 C CA . GLY A 1 107 ? 46.042 22.372 17.844 1.00 41.49 107 GLY A CA 1
ATOM 800 C C . GLY A 1 107 ? 46.463 21.066 17.195 1.00 41.08 107 GLY A C 1
ATOM 801 O O . GLY A 1 107 ? 46.112 20.791 16.047 1.00 40.88 107 GLY A O 1
ATOM 802 N N . GLY A 1 108 ? 47.223 20.259 17.926 1.00 39.51 108 GLY A N 1
ATOM 803 C CA . GLY A 1 108 ? 47.784 19.057 17.344 1.00 38.31 108 GLY A CA 1
ATOM 804 C C . GLY A 1 108 ? 48.055 18.006 18.398 1.00 38.21 108 GLY A C 1
ATOM 805 O O . GLY A 1 108 ? 48.167 18.320 19.584 1.00 39.06 108 GLY A O 1
ATOM 806 N N . LEU A 1 109 ? 48.169 16.754 17.969 1.00 36.29 109 LEU A N 1
ATOM 807 C CA . LEU A 1 109 ? 48.185 15.641 18.905 1.00 33.50 109 LEU A CA 1
ATOM 808 C C . LEU A 1 109 ? 48.935 14.442 18.334 1.00 32.85 109 LEU A C 1
ATOM 809 O O . LEU A 1 109 ? 48.560 13.897 17.292 1.00 31.97 109 LEU A O 1
ATOM 814 N N . PRO A 1 110 ? 50.020 14.028 18.993 1.00 31.91 110 PRO A N 1
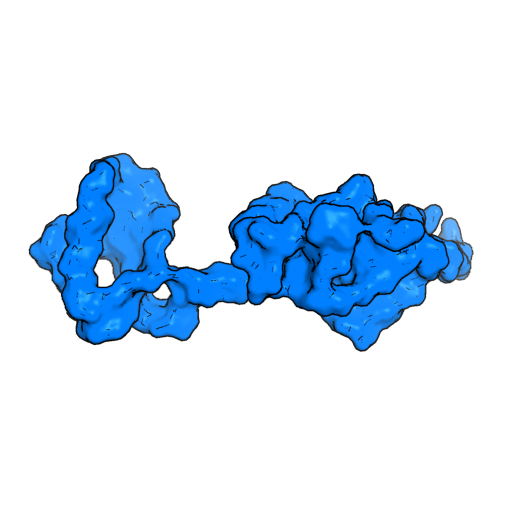ATOM 815 C CA . PRO A 1 110 ? 50.746 12.869 18.470 1.00 32.68 110 PRO A CA 1
ATOM 816 C C . PRO A 1 110 ? 49.827 11.649 18.594 1.00 32.39 110 PRO A C 1
ATOM 817 O O . PRO A 1 110 ? 49.113 11.509 19.588 1.00 32.57 110 PRO A O 1
ATOM 821 N N . VAL A 1 111 ? 49.828 10.780 17.591 1.00 32.03 111 VAL A N 1
ATOM 822 C CA . VAL A 1 111 ? 48.986 9.598 17.657 1.00 32.88 111 VAL A CA 1
ATOM 823 C C . VAL A 1 111 ? 49.842 8.380 17.934 1.00 33.79 111 VAL A C 1
ATOM 824 O O . VAL A 1 111 ? 50.889 8.183 17.317 1.00 33.57 111 VAL A O 1
ATOM 836 N N . GLU A 1 113 ? 50.328 4.083 19.194 1.00 43.12 113 GLU A N 1
ATOM 837 C CA . GLU A 1 113 ? 49.856 2.752 19.551 1.00 45.78 113 GLU A CA 1
ATOM 838 C C . GLU A 1 113 ? 50.613 2.307 20.800 1.00 47.42 113 GLU A C 1
ATOM 839 O O . GLU A 1 113 ? 51.744 1.816 20.730 1.00 47.19 113 GLU A O 1
ATOM 845 N N . GLY A 1 114 ? 49.985 2.506 21.952 1.00 48.80 114 GLY A N 1
ATOM 846 C CA . GLY A 1 114 ? 50.698 2.337 23.199 1.00 50.22 114 GLY A CA 1
ATOM 847 C C . GLY A 1 114 ? 51.923 3.229 23.241 1.00 51.61 114 GLY A C 1
ATOM 848 O O . GLY A 1 114 ? 51.819 4.454 23.320 1.00 51.19 114 GLY A O 1
ATOM 849 N N . GLU A 1 115 ? 53.094 2.608 23.183 1.00 52.66 115 GLU A N 1
ATOM 850 C CA . GLU A 1 115 ? 54.346 3.334 23.312 1.00 52.83 115 GLU A CA 1
ATOM 851 C C . GLU A 1 115 ? 54.873 3.786 21.951 1.00 51.71 115 GLU A C 1
ATOM 852 O O . GLU A 1 115 ? 55.709 4.686 21.875 1.00 51.94 115 GLU A O 1
ATOM 858 N N . ARG A 1 116 ? 54.382 3.171 20.878 1.00 49.44 116 ARG A N 1
ATOM 859 C CA . ARG A 1 116 ? 54.838 3.518 19.532 1.00 47.78 116 ARG A CA 1
ATOM 860 C C . ARG A 1 116 ? 54.121 4.730 18.919 1.00 47.25 116 ARG A C 1
ATOM 861 O O . ARG A 1 116 ? 52.966 5.009 19.247 1.00 47.49 116 ARG A O 1
ATOM 869 N N . LEU A 1 117 ? 54.808 5.4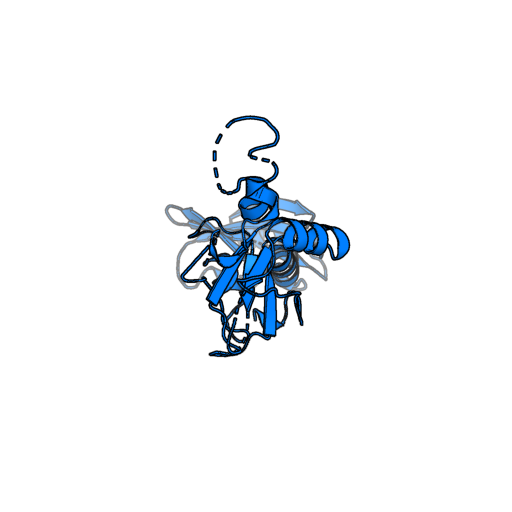36 18.021 1.00 45.41 117 LEU A N 1
ATOM 870 C CA . LEU A 1 117 ? 54.245 6.606 17.345 1.00 42.90 117 LEU A CA 1
ATOM 871 C C . LEU A 1 117 ? 53.859 6.248 15.913 1.00 41.83 117 LEU A C 1
ATOM 872 O O . LEU A 1 117 ? 54.699 5.780 15.140 1.00 41.67 117 LEU A O 1
ATOM 877 N N . VAL A 1 118 ? 52.593 6.475 15.560 1.00 39.27 118 VAL A N 1
ATOM 878 C CA . VAL A 1 118 ? 52.085 6.081 14.249 1.00 38.22 118 VAL A CA 1
ATOM 879 C C . VAL A 1 118 ? 51.627 7.246 13.374 1.00 38.01 118 VAL A C 1
ATOM 880 O O . VAL A 1 118 ? 51.496 7.104 12.157 1.00 38.63 118 VAL A O 1
ATOM 884 N N . GLY A 1 119 ? 51.382 8.398 13.985 1.00 37.18 119 GLY A N 1
ATOM 885 C CA . GLY A 1 119 ? 51.011 9.560 13.201 1.00 35.60 119 GLY A CA 1
ATOM 886 C C . GLY A 1 119 ? 50.686 10.797 14.017 1.00 34.94 119 GLY A C 1
ATOM 887 O O . GLY A 1 119 ? 51.008 10.896 15.205 1.00 34.05 119 GLY A O 1
ATOM 888 N N . ILE A 1 120 ? 50.037 11.755 13.369 1.00 33.58 120 ILE A N 1
ATOM 889 C CA . ILE A 1 120 ? 49.690 12.991 14.037 1.00 31.46 120 ILE A CA 1
ATOM 890 C C . ILE A 1 120 ? 48.326 13.487 13.550 1.00 30.20 120 ILE A C 1
ATOM 891 O O . ILE A 1 120 ? 48.035 13.451 12.355 1.00 31.08 120 ILE A O 1
ATOM 896 N N . ILE A 1 121 ? 47.481 13.924 14.477 1.00 28.68 121 ILE A N 1
ATOM 897 C CA . ILE A 1 121 ? 46.157 14.427 14.113 1.00 27.39 121 ILE A CA 1
ATOM 898 C C . ILE A 1 121 ? 45.966 15.864 14.601 1.00 28.54 121 ILE A C 1
ATOM 899 O O . ILE A 1 121 ? 46.270 16.196 15.756 1.00 29.04 121 ILE A O 1
ATOM 904 N N . THR A 1 122 ? 45.474 16.723 13.715 1.00 27.69 122 THR A N 1
ATOM 905 C CA . THR A 1 122 ? 45.373 18.143 14.029 1.00 26.56 122 THR A CA 1
ATOM 906 C C . THR A 1 122 ? 43.926 18.603 14.075 1.00 24.36 122 THR A C 1
ATOM 907 O O . THR A 1 122 ? 43.005 17.833 13.781 1.00 24.36 122 THR A O 1
ATOM 911 N N . VAL A 1 123 ? 43.740 19.868 14.441 1.00 22.50 123 VAL A N 1
ATOM 912 C CA . VAL A 1 123 ? 42.415 20.468 14.507 1.00 23.68 123 VAL A CA 1
ATOM 913 C C . VAL A 1 123 ? 41.710 20.459 13.159 1.00 24.42 123 VAL A C 1
ATOM 914 O O . VAL A 1 123 ? 40.501 20.255 13.102 1.00 27.27 123 VAL A O 1
ATOM 918 N N . THR A 1 124 ? 42.444 20.648 12.069 1.00 24.08 124 THR A N 1
ATOM 919 C CA . THR A 1 124 ? 41.780 20.659 10.771 1.00 25.96 124 THR A CA 1
ATOM 920 C C . THR A 1 124 ? 41.420 19.243 10.324 1.00 25.02 124 THR A C 1
ATOM 921 O O . THR A 1 124 ? 40.515 19.065 9.510 1.00 25.15 124 THR A O 1
ATOM 925 N N . ASP A 1 125 ? 42.111 18.237 10.862 1.00 24.80 125 ASP A N 1
ATOM 926 C CA . ASP A 1 125 ? 41.753 16.846 10.576 1.00 23.72 125 ASP A CA 1
ATOM 927 C C . ASP A 1 125 ? 40.433 16.526 11.267 1.00 23.68 125 ASP A C 1
ATOM 928 O O . ASP A 1 125 ? 39.548 15.895 10.682 1.00 22.57 125 ASP A O 1
ATOM 933 N N . VAL A 1 126 ? 40.307 16.971 12.517 1.00 23.03 126 VAL A N 1
ATOM 934 C CA . VAL A 1 126 ? 39.089 16.751 13.283 1.00 21.40 126 VAL A CA 1
ATOM 935 C C . VAL A 1 126 ? 37.946 17.513 12.625 1.00 21.82 126 VAL A C 1
ATOM 936 O O . VAL A 1 126 ? 36.810 17.050 12.598 1.00 18.85 126 VAL A O 1
ATOM 940 N N . LEU A 1 127 ? 38.248 18.680 12.070 1.00 23.24 127 LEU A N 1
ATOM 941 C CA . LEU A 1 127 ? 37.214 19.437 11.379 1.00 24.00 127 LEU A CA 1
ATOM 942 C C . LEU A 1 127 ? 36.709 18.647 10.186 1.00 24.45 127 LEU A C 1
ATOM 943 O O . LEU A 1 127 ? 35.509 18.467 10.014 1.00 24.48 127 LEU A O 1
ATOM 948 N N . ARG A 1 128 ? 37.634 18.168 9.365 1.00 24.95 128 ARG A N 1
ATOM 949 C CA . ARG A 1 128 ? 37.272 17.357 8.210 1.00 25.38 128 ARG A CA 1
ATOM 950 C C . ARG A 1 128 ? 36.339 16.209 8.636 1.00 22.97 128 ARG A C 1
ATOM 951 O O . ARG A 1 128 ? 35.310 15.959 8.004 1.00 22.02 128 ARG A O 1
ATOM 959 N N . ALA A 1 129 ? 36.695 15.533 9.723 1.00 21.29 129 ALA A N 1
ATOM 960 C CA . ALA A 1 129 ? 35.937 14.381 10.198 1.00 20.28 129 ALA A CA 1
ATOM 961 C C . ALA A 1 129 ? 34.491 14.753 10.525 1.00 20.68 129 ALA A C 1
ATOM 962 O O . ALA A 1 129 ? 33.556 14.072 10.099 1.00 20.12 129 ALA A O 1
ATOM 964 N N . PHE A 1 130 ? 34.310 15.836 11.279 1.00 20.27 130 PHE A N 1
ATOM 965 C CA . PHE A 1 130 ? 32.973 16.275 11.661 1.00 20.72 130 PHE A CA 1
ATOM 966 C C . PHE A 1 130 ? 32.207 16.712 10.429 1.00 21.18 130 PHE A C 1
ATOM 967 O O . PHE A 1 130 ? 31.003 16.506 10.330 1.00 22.09 130 PHE A O 1
ATOM 975 N N . ILE A 1 131 ? 32.920 17.298 9.481 1.00 22.10 131 ILE A N 1
ATOM 976 C CA . ILE A 1 131 ? 32.311 17.737 8.239 1.00 21.94 131 ILE A CA 1
ATOM 977 C C . ILE A 1 131 ? 31.805 16.530 7.455 1.00 22.57 131 ILE A C 1
ATOM 978 O O . ILE A 1 131 ? 30.749 16.585 6.822 1.00 23.09 131 ILE A O 1
ATOM 983 N N . GLU A 1 132 ? 32.549 15.434 7.512 1.00 20.62 132 GLU A N 1
ATOM 984 C CA . GLU A 1 132 ? 32.145 14.233 6.803 1.00 22.97 132 GLU A CA 1
ATOM 985 C C . GLU A 1 132 ? 30.981 13.511 7.499 1.00 23.49 132 GLU A C 1
ATOM 986 O O . GLU A 1 132 ? 29.952 13.232 6.876 1.00 23.83 132 GLU A O 1
ATOM 992 N N . VAL A 1 133 ? 31.134 13.214 8.788 1.00 22.19 133 VAL A N 1
ATOM 993 C CA . VAL A 1 133 ? 30.176 12.350 9.456 1.00 20.86 133 VAL A CA 1
ATOM 994 C C . VAL A 1 133 ? 28.838 13.039 9.720 1.00 22.81 133 VAL A C 1
ATOM 995 O O . VAL A 1 133 ? 27.819 12.368 9.881 1.00 24.89 133 VAL A O 1
ATOM 999 N N . LEU A 1 134 ? 28.833 14.368 9.742 1.00 21.42 134 LEU A N 1
ATOM 1000 C CA . LEU A 1 134 ? 27.588 15.115 9.915 1.00 20.89 134 LEU A CA 1
ATOM 1001 C C . LEU A 1 134 ? 26.994 15.528 8.559 1.00 21.37 134 LEU A C 1
ATOM 1002 O O . LEU A 1 134 ? 25.876 16.037 8.490 1.00 19.19 134 LEU A O 1
ATOM 1007 N N . GLY A 1 135 ? 27.753 15.310 7.486 1.00 21.27 135 GLY A N 1
ATOM 1008 C CA . GLY A 1 135 ? 27.231 15.536 6.148 1.00 22.48 135 GLY A CA 1
ATOM 1009 C C . GLY A 1 135 ? 27.107 17.001 5.750 1.00 23.91 135 GLY A C 1
ATOM 1010 O O . GLY A 1 135 ? 26.197 17.366 5.009 1.00 25.21 135 GLY A O 1
ATOM 1011 N N . LEU A 1 136 ? 28.016 17.842 6.232 1.00 23.19 136 LEU A N 1
ATOM 1012 C CA . LEU A 1 136 ? 27.886 19.283 6.048 1.00 24.04 136 LEU A CA 1
ATOM 1013 C C . LEU A 1 136 ? 28.119 19.663 4.589 1.00 25.83 136 LEU A C 1
ATOM 1014 O O . LEU A 1 136 ? 27.897 20.805 4.186 1.00 27.28 136 LEU A O 1
ATOM 1019 N N . LYS A 1 137 ? 28.567 18.698 3.798 1.00 26.54 137 LYS A N 1
ATOM 1020 C CA . LYS A 1 137 ? 28.831 18.935 2.388 1.00 27.70 137 LYS A CA 1
ATOM 1021 C C . LYS A 1 137 ? 27.861 18.191 1.478 1.00 28.52 137 LYS A C 1
ATOM 1022 O O . LYS A 1 137 ? 28.058 18.157 0.267 1.00 28.39 137 LYS A O 1
ATOM 1028 N N . LEU A 1 138 ? 26.823 17.590 2.055 1.00 29.01 138 LEU A N 1
ATOM 1029 C CA . LEU A 1 138 ? 25.908 16.754 1.279 1.00 28.88 138 LEU A CA 1
ATOM 1030 C C . LEU A 1 138 ? 24.687 17.489 0.748 1.00 29.56 138 LEU A C 1
ATOM 1031 O O . LEU A 1 138 ? 23.792 16.867 0.169 1.00 30.61 138 LEU A O 1
ATOM 1036 N N . GLY A 1 139 ? 24.642 18.805 0.937 1.00 28.91 139 GLY A N 1
ATOM 1037 C CA . GLY A 1 139 ? 23.464 19.548 0.536 1.00 29.21 139 GLY A CA 1
ATOM 1038 C C . GLY A 1 139 ? 22.234 19.074 1.298 1.00 30.64 139 GLY A C 1
ATOM 1039 O O . GLY A 1 139 ? 22.295 18.799 2.500 1.00 31.23 139 GLY A O 1
ATOM 1040 N N . GLY A 1 140 ? 21.108 18.972 0.606 1.00 28.95 140 GLY A N 1
ATOM 1041 C CA . GLY A 1 140 ? 19.879 18.622 1.284 1.00 27.12 140 GLY A CA 1
ATOM 1042 C C . GLY A 1 140 ? 19.373 19.801 2.087 1.00 25.74 140 GLY A C 1
ATOM 1043 O O . GLY A 1 140 ? 19.536 20.947 1.670 1.00 26.15 140 GLY A O 1
ATOM 1044 N N . LEU A 1 141 ? 18.760 19.523 3.234 1.00 24.32 141 LEU A N 1
ATOM 1045 C CA . LEU A 1 141 ? 18.204 20.572 4.076 1.00 23.67 141 LEU A CA 1
ATOM 1046 C C . LEU A 1 141 ? 18.718 20.501 5.497 1.00 22.87 141 LEU A C 1
ATOM 1047 O O . LEU A 1 141 ? 18.804 19.426 6.090 1.00 23.35 141 LEU A O 1
ATOM 1052 N N . ARG A 1 142 ? 19.047 21.665 6.039 1.00 22.41 142 ARG A N 1
ATOM 1053 C CA . ARG A 1 142 ? 19.369 21.795 7.447 1.00 22.86 142 ARG A CA 1
ATOM 1054 C C . ARG A 1 142 ? 18.114 22.253 8.192 1.00 23.21 142 ARG A C 1
ATOM 1055 O O . ARG A 1 142 ? 17.625 23.366 7.993 1.00 23.79 142 ARG A O 1
ATOM 1063 N N . ILE A 1 143 ? 17.586 21.383 9.043 1.00 23.71 143 ILE A N 1
ATOM 1064 C CA . ILE A 1 143 ? 16.313 21.643 9.702 1.00 23.14 143 ILE A CA 1
ATOM 1065 C C . ILE A 1 143 ? 16.511 21.728 11.207 1.00 24.74 143 ILE A C 1
ATOM 1066 O O . ILE A 1 143 ? 16.918 20.754 11.842 1.00 25.00 143 ILE A O 1
ATOM 1071 N N . THR A 1 144 ? 16.235 22.895 11.776 1.00 25.40 144 THR A N 1
ATOM 1072 C CA . THR A 1 144 ? 16.110 23.006 13.222 1.00 25.64 144 THR A CA 1
ATOM 1073 C C . THR A 1 144 ? 14.668 22.710 13.585 1.00 27.01 144 THR A C 1
ATOM 1074 O O . THR A 1 144 ? 13.752 23.351 13.073 1.00 28.48 144 THR A O 1
ATOM 1078 N N . VAL A 1 145 ? 14.468 21.732 14.463 1.00 26.72 145 VAL A N 1
ATOM 1079 C CA . VAL A 1 145 ? 13.129 21.345 14.868 1.00 26.19 145 VAL A CA 1
ATOM 1080 C C . VAL A 1 145 ? 13.073 21.103 16.368 1.00 27.08 145 VAL A C 1
ATOM 1081 O O . VAL A 1 145 ? 14.000 20.534 16.953 1.00 27.72 145 VAL A O 1
ATOM 1085 N N . ASP A 1 146 ? 11.985 21.553 16.985 1.00 26.15 146 ASP A N 1
ATOM 1086 C CA . ASP A 1 146 ? 11.763 21.348 18.408 1.00 26.60 146 ASP A CA 1
ATOM 1087 C C . ASP A 1 146 ? 10.785 20.207 18.619 1.00 28.32 146 ASP A C 1
ATOM 1088 O O . ASP A 1 146 ? 9.622 20.286 18.210 1.00 29.98 146 ASP A O 1
ATOM 1093 N N . ILE A 1 147 ? 11.257 19.144 19.258 1.00 27.72 147 ILE A N 1
ATOM 1094 C CA . ILE A 1 147 ? 10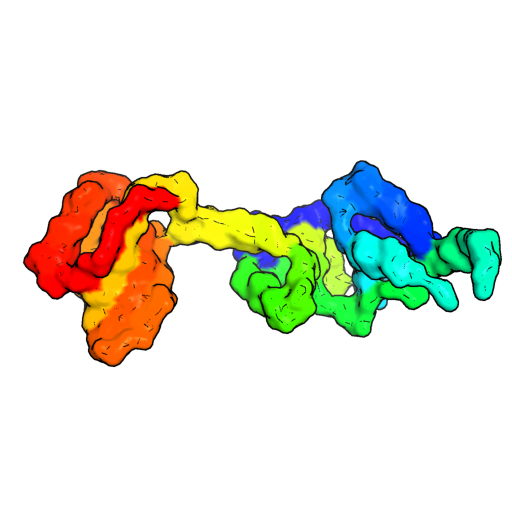.405 18.010 19.576 1.00 27.36 147 ILE A CA 1
ATOM 1095 C C . ILE A 1 147 ? 10.245 17.949 21.083 1.00 28.05 147 ILE A C 1
ATOM 1096 O O . ILE A 1 147 ? 11.095 18.455 21.825 1.00 28.60 147 ILE A O 1
ATOM 1101 N N . PRO A 1 148 ? 9.149 17.345 21.561 1.00 27.23 148 PRO A N 1
ATOM 1102 C CA . PRO A 1 148 ? 8.961 17.262 23.013 1.00 27.34 148 PRO A CA 1
ATOM 1103 C C . PRO A 1 148 ? 10.152 16.499 23.579 1.00 27.89 148 PRO A C 1
ATOM 1104 O O . PRO A 1 148 ? 10.701 15.628 22.906 1.00 27.80 148 PRO A O 1
ATOM 1108 N N . ASP A 1 149 ? 10.571 16.823 24.796 1.00 29.22 149 ASP A N 1
ATOM 1109 C CA . ASP A 1 149 ? 11.706 16.113 25.364 1.00 32.47 149 ASP A CA 1
ATOM 1110 C C . ASP A 1 149 ? 11.277 14.906 26.189 1.00 33.50 149 ASP A C 1
ATOM 1111 O O . ASP A 1 149 ? 11.695 14.749 27.340 1.00 34.51 149 ASP A O 1
ATOM 1116 N N . VAL A 1 150 ? 10.440 14.057 25.594 1.00 32.39 150 VAL A N 1
ATOM 1117 C CA . VAL A 1 150 ? 10.129 12.753 26.170 1.00 32.31 150 VAL A CA 1
ATOM 1118 C C . VAL A 1 150 ? 10.834 11.683 25.347 1.00 31.57 150 VAL A C 1
ATOM 1119 O O . VAL A 1 150 ? 10.953 11.800 24.128 1.00 31.43 150 VAL A O 1
ATOM 1123 N N . PRO A 1 151 ? 11.293 10.611 26.004 1.00 31.23 151 PRO A N 1
ATOM 1124 C CA . PRO A 1 151 ? 12.003 9.504 25.345 1.00 31.65 151 PRO A CA 1
ATOM 1125 C C . PRO A 1 151 ? 11.562 9.101 23.936 1.00 31.49 151 PRO A C 1
ATOM 1126 O O . PRO A 1 151 ? 12.402 8.893 23.061 1.00 33.73 151 PRO A O 1
ATOM 1130 N N . GLY A 1 152 ? 10.264 8.985 23.698 1.00 29.38 152 GLY A N 1
ATOM 1131 C CA . GLY A 1 152 ? 9.834 8.458 22.416 1.00 28.11 152 GLY A CA 1
ATOM 1132 C C . GLY A 1 152 ? 9.721 9.455 21.270 1.00 27.38 152 GLY A C 1
ATOM 1133 O O . GLY A 1 152 ? 9.464 9.054 20.129 1.00 27.00 152 GLY A O 1
ATOM 1134 N N . ALA A 1 153 ? 9.909 10.741 21.556 1.00 25.78 153 ALA A N 1
ATOM 1135 C CA . ALA A 1 153 ? 9.604 11.796 20.583 1.00 25.25 153 ALA A CA 1
ATOM 1136 C C . ALA A 1 153 ? 10.435 11.754 19.299 1.00 23.22 153 ALA A C 1
ATOM 1137 O O . ALA A 1 153 ? 9.917 12.007 18.214 1.00 22.79 153 ALA A O 1
ATOM 1139 N N . LEU A 1 154 ? 11.721 11.445 19.416 1.00 23.69 154 LEU A N 1
ATOM 1140 C CA . LEU A 1 154 ? 12.609 11.511 18.260 1.00 23.30 154 LEU A CA 1
ATOM 1141 C C . LEU A 1 154 ? 12.233 10.425 17.246 1.00 23.93 154 LEU A C 1
ATOM 1142 O O . LEU A 1 154 ? 12.167 10.674 16.037 1.00 24.25 154 LEU A O 1
ATOM 1147 N N . ALA A 1 155 ? 11.962 9.227 17.743 1.00 22.52 155 ALA A N 1
ATOM 1148 C CA . ALA A 1 155 ? 11.450 8.172 16.889 1.00 23.64 155 ALA A CA 1
ATOM 1149 C C . ALA A 1 155 ? 10.219 8.659 16.117 1.00 24.09 155 ALA A C 1
ATOM 1150 O O . ALA A 1 155 ? 10.091 8.418 14.909 1.00 24.42 155 ALA A O 1
ATOM 1152 N N . GLN A 1 156 ? 9.318 9.350 16.810 1.00 23.77 156 GLN A N 1
ATOM 1153 C CA . GLN A 1 156 ? 8.073 9.805 16.188 1.00 24.27 156 GLN A CA 1
ATOM 1154 C C . GLN A 1 156 ? 8.333 10.900 15.149 1.00 22.77 156 GLN A C 1
ATOM 1155 O O . GLN A 1 156 ? 7.762 10.870 14.063 1.00 20.97 156 GLN A O 1
ATOM 1169 N N . ALA A 1 158 ? 10.971 11.207 13.412 1.00 25.63 158 ALA A N 1
ATOM 1170 C CA . ALA A 1 158 ? 11.739 10.619 12.312 1.00 26.49 158 ALA A CA 1
ATOM 1171 C C . ALA A 1 158 ? 10.867 9.984 11.239 1.00 27.47 158 ALA A C 1
ATOM 1172 O O . ALA A 1 158 ? 11.298 9.839 10.097 1.00 28.37 158 ALA A O 1
ATOM 1174 N N . GLN A 1 159 ? 9.644 9.606 11.598 1.00 28.38 159 GLN A N 1
ATOM 1175 C CA . GLN A 1 159 ? 8.733 8.988 10.637 1.00 29.07 159 GLN A CA 1
ATOM 1176 C C . GLN A 1 159 ? 8.253 9.954 9.552 1.00 28.94 159 GLN A C 1
ATOM 1177 O O . GLN A 1 159 ? 7.750 9.530 8.514 1.00 30.71 159 GLN A O 1
ATOM 1183 N N . ALA A 1 160 ? 8.414 11.249 9.783 1.00 27.17 160 ALA A N 1
ATOM 1184 C CA . ALA A 1 160 ? 7.994 12.234 8.801 1.00 27.60 160 ALA A CA 1
ATOM 1185 C C . ALA A 1 160 ? 8.992 12.368 7.641 1.00 27.44 160 ALA A C 1
ATOM 1186 O O . ALA A 1 160 ? 8.623 12.804 6.551 1.00 29.39 160 ALA A O 1
ATOM 1188 N N . VAL A 1 161 ? 10.247 11.992 7.866 1.00 25.58 161 VAL A N 1
ATOM 1189 C CA . VAL A 1 161 ? 11.284 12.219 6.868 1.00 24.73 161 VAL A CA 1
ATOM 1190 C C . VAL A 1 161 ? 11.162 11.390 5.576 1.00 26.18 161 VAL A C 1
ATOM 1191 O O . VAL A 1 161 ? 11.316 11.934 4.474 1.00 25.40 161 VAL A O 1
ATOM 1195 N N . PRO A 1 162 ? 10.897 10.071 5.684 1.00 26.00 162 PRO A N 1
ATOM 1196 C CA . PRO A 1 162 ? 10.782 9.269 4.457 1.00 27.60 162 PRO A CA 1
ATOM 1197 C C . PRO A 1 162 ? 9.850 9.935 3.455 1.00 27.88 162 PRO A C 1
ATOM 1198 O O . PRO A 1 162 ? 8.901 10.609 3.843 1.00 28.66 162 PRO A O 1
ATOM 1202 N N . PRO A 1 163 ? 10.087 9.731 2.150 1.00 29.42 163 PRO A N 1
ATOM 1203 C CA . PRO A 1 163 ? 11.141 8.928 1.515 1.00 30.35 163 PRO A CA 1
ATOM 1204 C C . PRO A 1 163 ? 12.581 9.436 1.648 1.00 32.05 163 PRO A C 1
ATOM 1205 O O . PRO A 1 163 ? 13.515 8.779 1.160 1.00 32.39 163 PRO A O 1
ATOM 1209 N N . ALA A 1 164 ? 12.769 10.591 2.288 1.00 30.67 164 ALA A N 1
ATOM 1210 C CA . ALA A 1 164 ? 14.112 11.156 2.444 1.00 29.40 164 ALA A CA 1
ATOM 1211 C C . ALA A 1 164 ? 14.867 10.493 3.598 1.00 28.10 164 ALA A C 1
ATOM 1212 O O . ALA A 1 164 ? 14.271 9.785 4.414 1.00 27.56 164 ALA A O 1
ATOM 1214 N N . ASN A 1 165 ? 16.176 10.735 3.659 1.00 26.11 165 ASN A N 1
ATOM 1215 C CA . ASN A 1 165 ? 17.037 10.131 4.669 1.00 26.50 165 ASN A CA 1
ATOM 1216 C C . ASN A 1 165 ? 17.529 11.150 5.678 1.00 25.55 165 ASN A C 1
ATOM 1217 O O . ASN A 1 165 ? 17.714 12.322 5.348 1.00 26.65 165 ASN A O 1
ATOM 1222 N N . ILE A 1 166 ? 17.759 10.695 6.903 1.00 22.96 166 ILE A N 1
ATOM 1223 C CA . ILE A 1 166 ? 18.463 11.495 7.895 1.00 21.86 166 ILE A CA 1
ATOM 1224 C C . ILE A 1 166 ? 19.933 11.086 7.898 1.00 22.30 166 ILE A C 1
ATOM 1225 O O . ILE A 1 166 ? 20.258 9.890 7.933 1.00 20.76 166 ILE A O 1
ATOM 1230 N N . VAL A 1 167 ? 20.821 12.076 7.858 1.00 21.51 167 VAL A N 1
ATOM 1231 C CA . VAL A 1 167 ? 22.261 11.808 7.879 1.00 22.50 167 VAL A CA 1
ATOM 1232 C C . VAL A 1 167 ? 22.891 12.134 9.236 1.00 21.07 167 VAL A C 1
ATOM 1233 O O . VAL A 1 167 ? 23.864 11.492 9.651 1.00 19.63 167 VAL A O 1
ATOM 1237 N N . SER A 1 168 ? 22.334 13.128 9.928 1.00 20.01 168 SER A N 1
ATOM 1238 C CA . SER A 1 168 ? 22.815 13.467 11.262 1.00 19.54 168 SER A CA 1
ATOM 1239 C C . SER A 1 168 ? 21.851 14.335 12.048 1.00 20.13 168 SER A C 1
ATOM 1240 O O . SER A 1 168 ? 21.123 15.158 11.490 1.00 19.84 168 SER A O 1
ATOM 1243 N N . ILE A 1 169 ? 21.866 14.136 13.360 1.00 20.90 169 ILE A N 1
ATOM 1244 C CA . ILE A 1 169 ? 21.065 14.922 14.285 1.00 20.46 169 ILE A CA 1
ATOM 1245 C C . ILE A 1 169 ? 21.976 15.451 15.380 1.00 19.77 169 ILE A C 1
ATOM 1246 O O . ILE A 1 169 ? 22.777 14.695 15.948 1.00 19.25 169 ILE A O 1
ATOM 1251 N N . ALA A 1 170 ? 21.863 16.750 15.656 1.00 17.58 170 ALA A N 1
ATOM 1252 C CA . ALA A 1 170 ? 22.526 17.352 16.809 1.00 17.09 170 ALA A CA 1
ATOM 1253 C C . ALA A 1 170 ? 21.530 18.094 17.700 1.00 18.39 170 ALA A C 1
ATOM 1254 O O . ALA A 1 170 ? 20.493 18.597 17.221 1.00 14.46 170 ALA A O 1
ATOM 1256 N N . THR A 1 171 ? 21.848 18.159 18.996 1.00 19.43 171 THR A N 1
ATOM 1257 C CA . THR A 1 171 ? 21.025 18.900 19.954 1.00 20.32 171 THR A CA 1
ATOM 1258 C C . THR A 1 171 ? 21.530 20.332 20.100 1.00 19.44 171 THR A C 1
ATOM 1259 O O . THR A 1 171 ? 22.544 20.572 20.745 1.00 18.14 171 THR A O 1
ATOM 1263 N N . ALA A 1 172 ? 20.825 21.286 19.503 1.00 19.32 172 ALA A N 1
ATOM 1264 C CA . ALA A 1 172 ? 21.232 22.683 19.623 1.00 20.69 172 ALA A CA 1
ATOM 1265 C C . ALA A 1 172 ? 21.019 23.177 21.047 1.00 21.82 172 ALA A C 1
ATOM 1266 O O . ALA A 1 172 ? 21.772 24.022 21.533 1.00 21.63 172 ALA A O 1
ATOM 1268 N N . ALA A 1 173 ? 19.999 22.647 21.718 1.00 22.03 173 ALA A N 1
ATOM 1269 C CA . ALA A 1 173 ? 19.666 23.111 23.057 1.00 25.02 173 ALA A CA 1
ATOM 1270 C C . ALA A 1 173 ? 18.603 22.253 23.746 1.00 26.45 173 ALA A C 1
ATOM 1271 O O . ALA A 1 173 ? 17.647 21.795 23.111 1.00 26.48 173 ALA A O 1
ATOM 1273 N N . HIS A 1 174 ? 18.783 22.040 25.048 1.00 27.78 174 HIS A N 1
ATOM 1274 C CA . HIS A 1 174 ? 17.725 21.485 25.889 1.00 29.74 174 HIS A CA 1
ATOM 1275 C C . HIS A 1 174 ? 16.880 22.642 26.423 1.00 28.63 174 HIS A C 1
ATOM 1276 O O . HIS A 1 174 ? 17.391 23.532 27.097 1.00 27.79 174 HIS A O 1
ATOM 1283 N N . LEU A 1 175 ? 15.590 22.627 26.106 1.00 28.08 175 LEU A N 1
ATOM 1284 C CA . LEU A 1 175 ? 14.702 23.732 26.446 1.00 28.70 175 LEU A CA 1
ATOM 1285 C C . LEU A 1 175 ? 13.542 23.267 27.337 1.00 29.86 175 LEU A C 1
ATOM 1286 O O . LEU A 1 175 ? 13.252 22.078 27.430 1.00 29.28 175 LEU A O 1
ATOM 1291 N N . PRO A 1 176 ? 12.871 24.206 28.015 1.00 30.37 176 PRO A N 1
ATOM 1292 C CA . PRO A 1 176 ? 11.759 23.760 28.861 1.00 30.67 176 PRO A CA 1
ATOM 1293 C C . PRO A 1 176 ? 10.684 23.074 28.022 1.00 30.74 176 PRO A C 1
ATOM 1294 O O . PRO A 1 176 ? 10.038 23.705 27.188 1.00 31.28 176 PRO A O 1
ATOM 1298 N N . GLY A 1 177 ? 10.511 21.773 28.240 1.00 31.17 177 GLY A N 1
ATOM 1299 C CA . GLY A 1 177 ? 9.522 21.016 27.494 1.00 30.00 177 GLY A CA 1
ATOM 1300 C C . GLY A 1 177 ? 9.987 20.457 26.157 1.00 31.01 177 GLY A C 1
ATOM 1301 O O . GLY A 1 177 ? 9.258 19.692 25.521 1.00 33.07 177 GLY A O 1
ATOM 1302 N N . TYR A 1 178 ? 11.187 20.821 25.717 1.00 28.82 178 TYR A N 1
ATOM 1303 C CA . TYR A 1 178 ? 11.562 20.595 24.323 1.00 29.14 178 TYR A CA 1
ATOM 1304 C C . TYR A 1 178 ? 13.049 20.373 24.111 1.00 27.04 178 TYR A C 1
ATOM 1305 O O . TYR A 1 178 ? 13.890 20.990 24.758 1.00 27.64 178 TYR A O 1
ATOM 1314 N N . GLN A 1 17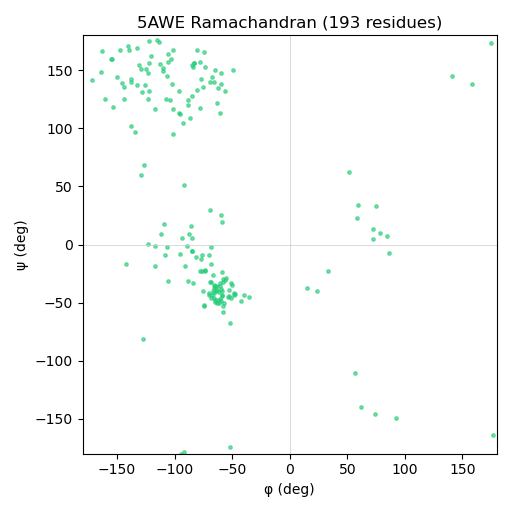9 ? 13.365 19.495 23.174 1.00 25.09 179 GLN A N 1
ATOM 1315 C CA . GLN A 1 179 ? 14.738 19.307 22.748 1.00 22.89 179 GLN A CA 1
ATOM 1316 C C . GLN A 1 179 ? 14.858 19.916 21.354 1.00 22.59 179 GLN A C 1
ATOM 1317 O O . GLN A 1 179 ? 14.087 19.563 20.461 1.00 24.33 179 GLN A O 1
ATOM 1323 N N . ARG A 1 180 ? 15.799 20.842 21.171 1.00 22.26 180 ARG A N 1
ATOM 1324 C CA . ARG A 1 180 ? 15.964 21.502 19.873 1.00 21.19 180 ARG A CA 1
ATOM 1325 C C . ARG A 1 180 ? 17.035 20.851 19.000 1.00 21.03 180 ARG A C 1
ATOM 1326 O O . ARG A 1 180 ? 18.229 20.912 19.305 1.00 19.99 180 ARG A O 1
ATOM 1334 N N . LEU A 1 181 ? 16.592 20.245 17.902 1.00 19.86 181 LEU A N 1
ATOM 1335 C CA . LEU A 1 181 ? 17.471 19.445 17.061 1.00 19.34 181 LEU A CA 1
ATOM 1336 C C . LEU A 1 181 ? 17.884 20.196 15.803 1.00 19.98 181 LEU A C 1
ATOM 1337 O O . LEU A 1 181 ? 17.068 20.871 15.168 1.00 19.94 181 LEU A O 1
ATOM 1342 N N . VAL A 1 182 ? 19.155 20.074 15.444 1.00 18.39 182 VAL A N 1
ATOM 1343 C CA . VAL A 1 182 ? 19.590 20.459 14.112 1.00 18.86 182 VAL A CA 1
ATOM 1344 C C . VAL A 1 182 ? 19.773 19.170 13.326 1.00 19.73 182 VAL A C 1
ATOM 1345 O O . VAL A 1 182 ? 20.559 18.291 13.702 1.00 19.10 182 VAL A O 1
ATOM 1357 N N . ARG A 1 184 ? 20.054 17.148 9.519 1.00 20.27 184 ARG A N 1
ATOM 1358 C CA . ARG A 1 184 ? 20.339 17.232 8.099 1.00 19.63 184 ARG A CA 1
ATOM 1359 C C . ARG A 1 184 ? 19.720 16.055 7.389 1.00 19.36 184 ARG A C 1
ATOM 1360 O O . ARG A 1 184 ? 19.951 14.907 7.755 1.00 20.15 184 ARG A O 1
ATOM 1368 N N . VAL A 1 185 ? 18.903 16.353 6.389 1.00 20.42 185 VAL A N 1
ATOM 1369 C CA . VAL A 1 185 ? 18.184 15.324 5.658 1.00 21.28 185 VAL A CA 1
ATOM 1370 C C . VAL A 1 185 ? 18.522 15.444 4.180 1.00 23.41 185 VAL A C 1
ATOM 1371 O O . VAL A 1 185 ? 18.784 16.544 3.682 1.00 21.74 185 VAL A O 1
ATOM 1375 N N . VAL A 1 186 ? 18.535 14.307 3.489 1.00 23.93 186 VAL A N 1
ATOM 1376 C CA . VAL A 1 186 ? 18.913 14.270 2.083 1.00 26.33 186 VAL A CA 1
ATOM 1377 C C . VAL A 1 186 ? 18.037 13.303 1.302 1.00 28.01 186 VAL A C 1
ATOM 1378 O O . VAL A 1 186 ? 17.260 12.535 1.883 1.00 27.67 186 VAL A O 1
ATOM 1382 N N . GLY A 1 187 ? 18.179 13.345 -0.020 1.00 28.90 187 GLY A N 1
ATOM 1383 C CA . GLY A 1 187 ? 17.589 12.324 -0.862 1.00 29.23 187 GLY A CA 1
ATOM 1384 C C . GLY A 1 187 ? 16.203 12.666 -1.367 1.00 29.69 187 GLY A C 1
ATOM 1385 O O . GLY A 1 187 ? 15.868 13.836 -1.560 1.00 28.28 187 GLY A O 1
ATOM 1386 N N . GLU A 1 188 ? 15.399 11.628 -1.566 1.00 31.00 188 GLU A N 1
ATOM 1387 C CA . GLU A 1 188 ? 14.131 11.739 -2.264 1.00 33.30 188 GLU A CA 1
ATOM 1388 C C . GLU A 1 188 ? 13.147 12.644 -1.547 1.00 34.31 188 GLU A C 1
ATOM 1389 O O . GLU A 1 188 ? 12.796 12.408 -0.388 1.00 37.13 188 GLU A O 1
ATOM 1395 N N . ASP A 1 189 ? 12.703 13.680 -2.249 1.00 33.75 189 ASP A N 1
ATOM 1396 C CA . ASP A 1 189 ? 11.636 14.545 -1.771 1.00 32.93 189 ASP A CA 1
ATOM 1397 C C . ASP A 1 189 ? 11.987 15.218 -0.447 1.00 32.55 189 ASP A C 1
ATOM 1398 O O . ASP A 1 189 ? 11.119 15.452 0.393 1.00 32.64 189 ASP A O 1
ATOM 1403 N N . VAL A 1 190 ? 13.265 15.536 -0.270 1.00 32.18 190 VAL A N 1
ATOM 1404 C CA . VAL A 1 190 ? 13.717 16.244 0.923 1.00 31.03 190 VAL A CA 1
ATOM 1405 C C . VAL A 1 190 ? 12.939 17.546 1.117 1.00 31.36 190 VAL A C 1
ATOM 1406 O O . VAL A 1 190 ? 12.756 18.011 2.242 1.00 31.29 190 VAL A O 1
ATOM 1410 N N . GLU A 1 191 ? 12.475 18.131 0.018 1.00 31.38 191 GLU A N 1
ATOM 1411 C CA . GLU A 1 191 ? 11.758 19.401 0.089 1.00 32.67 191 GLU A CA 1
ATOM 1412 C C . GLU A 1 191 ? 10.438 19.189 0.818 1.00 32.62 191 GLU A C 1
ATOM 1413 O O . GLU A 1 191 ? 9.894 20.107 1.424 1.00 32.24 191 GLU A O 1
ATOM 1419 N N . GLY A 1 192 ? 9.935 17.963 0.765 1.00 33.26 192 GLY A N 1
ATOM 1420 C CA . GLY A 1 192 ? 8.668 17.665 1.403 1.00 33.60 192 GLY A CA 1
ATOM 1421 C C . GLY A 1 192 ? 8.756 17.523 2.908 1.00 33.15 192 GLY A C 1
ATOM 1422 O O . GLY A 1 192 ? 7.729 17.517 3.587 1.00 34.75 192 GLY A O 1
ATOM 1423 N N . VAL A 1 193 ? 9.971 17.423 3.440 1.00 33.18 193 VAL A N 1
ATOM 1424 C CA . VAL A 1 193 ? 10.151 17.102 4.856 1.00 31.72 193 VAL A CA 1
ATOM 1425 C C . VAL A 1 193 ? 9.554 18.119 5.813 1.00 31.74 193 VAL A C 1
ATOM 1426 O O . VAL A 1 193 ? 8.833 17.740 6.730 1.00 31.57 193 VAL A O 1
ATOM 1430 N N . PRO A 1 194 ? 9.853 19.421 5.622 1.00 32.65 194 PRO A N 1
ATOM 1431 C CA . PRO A 1 194 ? 9.317 20.466 6.510 1.00 34.07 194 PRO A CA 1
ATOM 1432 C C . PRO A 1 194 ? 7.794 20.404 6.618 1.00 36.81 194 PRO A C 1
ATOM 1433 O O . PRO A 1 194 ? 7.227 20.494 7.714 1.00 36.97 194 PRO A O 1
ATOM 1437 N N . LYS A 1 195 ? 7.137 20.243 5.472 1.00 38.67 195 LYS A N 1
ATOM 1438 C CA . LYS A 1 195 ? 5.693 20.038 5.446 1.00 41.13 195 LYS A CA 1
ATOM 1439 C C . LYS A 1 195 ? 5.347 18.886 6.390 1.00 40.82 195 LYS A C 1
ATOM 1440 O O . LYS A 1 195 ? 4.730 19.088 7.444 1.00 40.38 195 LYS A O 1
ATOM 1446 N N . ARG A 1 196 ? 5.776 17.686 6.005 1.00 39.85 196 ARG A N 1
ATOM 1447 C CA . ARG A 1 196 ? 5.449 16.468 6.733 1.00 40.49 196 ARG A CA 1
ATOM 1448 C C . ARG A 1 196 ? 5.681 16.596 8.235 1.00 41.65 196 ARG A C 1
ATOM 1449 O O . ARG A 1 196 ? 4.867 16.133 9.033 1.00 42.16 196 ARG A O 1
ATOM 1457 N N . LEU A 1 197 ? 6.788 17.229 8.617 1.00 42.02 197 LEU A N 1
ATOM 1458 C CA . LEU A 1 197 ? 7.130 17.366 10.026 1.00 42.41 197 LEU A CA 1
ATOM 1459 C C . LEU A 1 197 ? 6.036 18.075 10.820 1.00 44.26 197 LEU A C 1
ATOM 1460 O O . LEU A 1 197 ? 5.567 17.570 11.839 1.00 43.94 197 LEU A O 1
ATOM 1465 N N . GLU A 1 198 ? 5.625 19.250 10.363 1.00 46.05 198 GLU A N 1
ATOM 1466 C CA . GLU A 1 198 ? 4.705 20.035 11.165 1.00 48.39 198 GLU A CA 1
ATOM 1467 C C . GLU A 1 198 ? 3.275 19.592 10.919 1.00 48.71 198 GLU A C 1
ATOM 1468 O O . GLU A 1 198 ? 2.455 19.628 11.829 1.00 49.99 198 GLU A O 1
ATOM 1474 N N . ALA A 1 199 ? 2.984 19.162 9.692 1.00 49.05 199 ALA A N 1
ATOM 1475 C CA . ALA A 1 199 ? 1.715 18.500 9.394 1.00 47.42 199 ALA A CA 1
ATOM 1476 C C . ALA A 1 199 ? 1.546 17.295 10.318 1.00 47.04 199 ALA A C 1
ATOM 1477 O O . ALA A 1 199 ? 0.428 16.925 10.676 1.00 48.00 199 ALA A O 1
ATOM 1479 N N . ALA A 1 200 ? 2.665 16.692 10.705 1.00 45.52 200 ALA A N 1
ATOM 1480 C CA . ALA A 1 200 ? 2.662 15.651 11.725 1.00 44.14 200 ALA A CA 1
ATOM 1481 C C . ALA A 1 200 ? 2.742 16.274 13.115 1.00 43.33 200 ALA A C 1
ATOM 1482 O O . ALA A 1 200 ? 3.067 15.595 14.089 1.00 42.68 200 ALA A O 1
ATOM 1484 N N . GLY A 1 201 ? 2.470 17.574 13.197 1.00 43.03 201 GLY A N 1
ATOM 1485 C CA . GLY A 1 201 ? 2.417 18.251 14.483 1.00 43.03 201 GLY A CA 1
ATOM 1486 C C . GLY A 1 201 ? 3.753 18.606 15.119 1.00 43.15 201 GLY A C 1
ATOM 1487 O O . GLY A 1 201 ? 3.808 19.003 16.286 1.00 43.10 201 GLY A O 1
ATOM 1488 N N . GLU A 1 202 ? 4.840 18.465 14.368 1.00 42.12 202 GLU A N 1
ATOM 1489 C CA . GLU A 1 202 ? 6.151 18.811 14.901 1.00 40.99 202 GLU A CA 1
ATOM 1490 C C . GLU A 1 202 ? 6.378 20.319 14.765 1.00 39.43 202 GLU A C 1
ATOM 1491 O O . GLU A 1 202 ? 5.767 20.973 13.917 1.00 38.74 202 GLU A O 1
ATOM 1497 N N . ARG A 1 203 ? 7.255 20.866 15.602 1.00 37.82 203 ARG A N 1
ATOM 1498 C CA . ARG A 1 203 ? 7.438 22.311 15.667 1.00 36.15 203 ARG A CA 1
ATOM 1499 C C . ARG A 1 203 ? 8.689 22.770 14.919 1.00 34.68 203 ARG A C 1
ATOM 1500 O O . ARG A 1 203 ? 9.787 22.770 15.476 1.00 34.36 203 ARG A O 1
ATOM 1508 N N . VAL A 1 204 ? 8.515 23.179 13.664 1.00 32.30 204 VAL A N 1
ATOM 1509 C CA . VAL A 1 204 ? 9.647 23.451 12.784 1.00 31.96 204 VAL A CA 1
ATOM 1510 C C . VAL A 1 204 ? 10.157 24.881 12.931 1.00 32.16 204 VAL A C 1
ATOM 1511 O O . VAL A 1 204 ? 9.505 25.831 12.503 1.00 31.99 204 VAL A O 1
ATOM 1515 N N . VAL A 1 205 ? 11.336 25.021 13.527 1.00 32.14 205 VAL A N 1
ATOM 1516 C CA . VAL A 1 205 ? 11.879 26.330 13.860 1.00 32.46 205 VAL A CA 1
ATOM 1517 C C . VAL A 1 205 ? 12.395 27.079 12.633 1.00 32.78 205 VAL A C 1
ATOM 1518 O O . VAL A 1 205 ? 12.024 28.234 12.406 1.00 33.38 205 VAL A O 1
ATOM 1522 N N . ASP A 1 206 ? 13.246 26.431 11.840 1.00 32.41 206 ASP A N 1
ATOM 1523 C CA . ASP A 1 206 ? 13.703 27.041 10.593 1.00 32.58 206 ASP A CA 1
ATOM 1524 C C . ASP A 1 206 ? 14.328 26.052 9.614 1.00 33.20 206 ASP A C 1
ATOM 1525 O O . ASP A 1 206 ? 14.651 24.923 9.974 1.00 33.92 206 ASP A O 1
ATOM 1530 N N . VAL A 1 207 ? 14.496 26.492 8.370 1.00 32.95 207 VAL A N 1
ATOM 1531 C CA . VAL A 1 207 ? 14.979 25.630 7.300 1.00 33.03 207 VAL A CA 1
ATOM 1532 C C . VAL A 1 207 ? 15.883 26.376 6.314 1.00 34.93 207 VAL A C 1
ATOM 1533 O O . VAL A 1 207 ? 15.497 27.403 5.742 1.00 34.82 207 VAL A O 1
ATOM 1537 N N . ARG A 1 208 ? 17.085 25.851 6.110 1.00 34.96 208 ARG A N 1
ATOM 1538 C CA . ARG A 1 208 ? 17.953 26.353 5.058 1.00 35.61 208 ARG A CA 1
ATOM 1539 C C . ARG A 1 208 ? 18.671 25.213 4.348 1.00 35.42 208 ARG A C 1
ATOM 1540 O O . ARG A 1 208 ? 18.651 24.074 4.816 1.00 33.91 208 ARG A O 1
ATOM 1548 N N . PRO A 1 209 ? 19.295 25.506 3.191 1.00 35.03 209 PRO A N 1
ATOM 1549 C CA . PRO A 1 209 ? 20.031 24.520 2.390 1.00 36.19 209 PRO A CA 1
ATOM 1550 C C . PRO A 1 209 ? 21.188 23.878 3.146 1.00 36.33 209 PRO A C 1
ATOM 1551 O O . PRO A 1 209 ? 21.922 24.553 3.869 1.00 36.98 209 PRO A O 1
ATOM 1555 N N . GLY A 1 210 ? 21.341 22.570 2.976 1.00 36.63 210 GLY A N 1
ATOM 1556 C CA . GLY A 1 210 ? 22.453 21.868 3.587 1.00 37.94 210 GLY A CA 1
ATOM 1557 C C . GLY A 1 210 ? 23.779 22.561 3.336 1.00 38.30 210 GLY A C 1
ATOM 1558 O O . GLY A 1 210 ? 24.563 22.716 4.294 1.00 39.93 210 GLY A O 1
#

Nearest PDB structures (foldseek):
  5awe-assembly1_A  TM=9.992E-01  e=8.478E-39  Thermus thermophilus HB8
  2p9m-assembly1_B  TM=8.637E-01  e=3.861E-09  Methanocaldococcus jannaschii DSM 2661
  4fry-assembly1_A  TM=8.492E-01  e=1.882E-08  Burkholderia ambifaria MC40-6
  7cfh-assembly1_A  TM=7.977E-01  e=1.522E-07  Thermus parvatiensis
  7cfi-assembly1_A-2  TM=8.138E-01  e=5.403E-07  Thermus parvatiensis

Foldseek 3Di:
DLLVQFWDDAAEEQQAQLVNVLVVCVVPVHFKHFYDPQFGDDIGGNCQSVVDAPDPVCCVGSRRHTNNVGDPDFAAEESPDDLVVVVVCVVVPDFKHFYHVGHTTGIHGNVSSVVVCCPQQVVPVKQKKWKWKWFPDVCTVVLCVLQPVKAHRDWDFPDDDVRTTIIIGIDDDPSVCRVVSQCVSVTGTDDMDID

Radius of gyration: 24.16 Å; Cα contacts (8 Å, |Δi|>4): 336; chains: 1; bounding box: 73×40×32 Å

Solvent-accessible surface area: 11966 Å² total

CATH classification: 3.10.580.10

Organism: Thermus thermophilus (strain ATCC 27634 / DSM 579 / HB8) (NCBI:txid300852)

B-factor: mean 35.76, std 12.57, range [6.33, 108.83]

Sequence (195 aa):
LVRDWTKDPVVVAPDTPVLEAIRLLKEKGFRRLPVEGGRLVGLVTDKDLKDAPLSVWENYLLAKLTVREVARPVVTVEADAPLEKAALLEERKIGGLPVEGERLVGIITVTDVLRAFIEVLGLKLGGLRITVDIPDVPGALAQAQAVPPANIVSIATAAHLPGYQRLVRVVGEDVEGVPKRLEAAGERVVDVRPG